Protein 4O00 (pdb70)

Foldseek 3Di:
DAAFAAWEDWDWDPFAQFKIKIFTHGGPGRPPFDFPAKWKWKDFPVDDDIDTQDDDGHRDRMDMRGRHHGQTWMKMWMWTAGPRGIHDIYPIDDRDHRHDDD/DAAFAAWADWDWDPFALFKIKIFTHGTPGRGPFDWPAKWKWKDFPVDDDIDTQDDDGHRDRMDMGGGHHAQTWMKMWMWTAGPRGIHDIYDIDDRDGRHDPVVD

Nearest PDB structures (foldseek):
  4o00-assembly1_A  TM=1.000E+00  e=2.096E-17  Homo sapiens
  8oiy-assembly1_C  TM=9.923E-01  e=6.283E-17  Homo sapiens
  5fm4-assembly2_B  TM=9.654E-01  e=2.679E-11  Homo sapiens
  5fm8-assembly4_D  TM=9.777E-01  e=5.285E-11  Homo sapiens
  8oq9-assembly3_C  TM=9.660E-01  e=5.569E-11  Homo sapiens

Radius of gyration: 18.31 Å; Cα contacts (8 Å, |Δi|>4): 570; chains: 2; bounding box: 44×50×39 Å

Sequence (206 aa):
SERPSPPVNNLTSSDQTQSSVQLKWEPPLKDGGSPILGYIIERCEEGKDDNWIRCNMKLVPELTYKVTGLEKGNKYLYRVSAENKAGVSDPSEILGPLTADDAFSERPSPPVNLTSSDQTQSSVQLKWEPPLKDGGSPILGYIIERCEEGKDNWIRRCNMKLVPELTYKVTGLEKGNKYLYRVSAENKAGVSDPSEILGPLTADDAFVE

InterPro domains:
  IPR000719 Protein kinase domain [PF00069] (32179-32432)
  IPR000719 Protein kinase domain [PS50011] (32178-32432)
  IPR003598 Immunoglobulin subtype 2 [SM00408] (18-87)
  IPR003598 Immunoglobulin subtype 2 [SM00408] (116-183)
  IPR003598 Immunoglobulin subtype 2 [SM00408] (955-1022)
  IPR003598 Immunoglobulin subtype 2 [SM00408] (1094-1163)
  IPR003598 Immunoglobulin subtype 2 [SM00408] (1303-1371)
  IPR003598 Immunoglobulin subtype 2 [SM00408] (1469-1537)
  IPR003598 Immunoglobulin subtype 2 [SM00408] (1568-1637)
  IPR003598 Immunoglobulin subtype 2 [SM00408] (1853-1919)
  IPR003598 Immunoglobulin subtype 2 [SM00408] (2187-2253)
  IPR003598 Immunoglobulin subtype 2 [SM00408] (2279-2345)
  IPR003598 Immunoglobulin subtype 2 [SM00408] (2457-2523)
  IPR003598 Immunoglobulin subtype 2 [SM00408] (2632-2698)
  IPR003598 Immunoglobulin subtype 2 [SM00408] (3070-3136)
  IPR003598 Immunoglobulin subtype 2 [SM00408] (3251-3318)
  IPR003598 Immunoglobulin subtype 2 [SM00408] (3357-3423)
  IPR003598 Immunoglobulin subtype 2 [SM00408] (3515-3582)
  IPR003598 Immunoglobulin subtype 2 [SM00408] (3633-3701)
  IPR003598 Immunoglobulin subtype 2 [SM00408] (4301-4367)

Secondary structure (DSSP, 8-state):
--PPPPPEEEEEE---SSEEEEEEE--S--TTS---EEEEEEEETT---PEE--SS-B-SSEEEEE-PPTT-EEEEEEEEE-SS-BPPPPPPEEEEESS---/--PPPPPEEEEEE---SSEEEEEEE--S--TTS---EEEEEEEETT----EE--SS-B-SSEEEEE-PPTT-EEEEEEEEE-SS-BPPP-PPEEEEE-S-TTT-

CATH classification: 2.60.40.10

Solvent-accessible surface area: 10853 Å² total; per-residue (Å²): 98,94,118,5,26,46,3,46,94,17,67,44,59,109,50,52,59,61,14,0,40,0,120,2,83,68,17,158,97,63,10,70,4,60,35,21,1,7,14,0,30,52,2,64,82,75,119,126,86,46,81,113,24,10,74,10,25,11,15,54,73,56,42,83,0,37,63,13,113,131,37,42,93,6,30,0,48,0,6,0,44,2,149,43,19,57,6,82,54,6,159,97,37,35,76,41,53,0,55,92,103,154,99,94,88,6,25,47,2,51,91,19,63,44,64,92,38,35,54,63,13,0,48,0,120,4,87,67,15,158,102,60,7,69,4,95,45,98,1,7,10,0,4,49,2,59,82,76,120,58,65,33,54,78,32,7,173,173,60,13,94,95,74,53,47,117,0,80,60,11,110,122,45,42,89,5,29,0,40,0,0,0,29,1,132,4,0,1,0,59,34,8,160,98,41,35,79,40,65,0,35,26,85,184,95,131

Organism: Homo sapiens (NCBI:txid9606)

Structure (mmCIF, N/CA/C/O backbone):
data_4O00
#
_entry.id   4O00
#
_cell.length_a   43.349
_cell.length_b   63.447
_cell.length_c   65.702
_cell.angle_alpha   90.00
_cell.angle_beta   90.00
_cell.angle_gamma   90.00
#
_symmetry.space_group_name_H-M   'P 21 21 21'
#
loop_
_entity.id
_entity.type
_entity.pdbx_description
1 polymer Titin
2 water water
#
loop_
_atom_site.group_PDB
_atom_site.id
_atom_site.type_symbol
_atom_site.label_atom_id
_atom_site.label_alt_id
_atom_site.label_comp_id
_atom_site.label_asym_id
_atom_site.label_entity_id
_atom_site.label_seq_id
_atom_site.pdbx_PDB_ins_code
_atom_site.Cartn_x
_atom_site.Cartn_y
_atom_site.Cartn_z
_atom_site.occupancy
_atom_site.B_iso_or_equiv
_atom_site.auth_seq_id
_atom_site.auth_comp_id
_atom_site.auth_asym_id
_atom_site.auth_atom_id
_atom_site.pdbx_PDB_model_num
ATOM 1 N N . SER A 1 1 ? -64.637 74.468 13.173 1.00 35.18 3 SER A N 1
ATOM 2 C CA . SER A 1 1 ? -65.609 74.150 12.134 1.00 31.95 3 SER A CA 1
ATOM 3 C C . SER A 1 1 ? -66.908 74.920 12.350 1.00 26.43 3 SER A C 1
ATOM 4 O O . SER A 1 1 ? -67.217 75.333 13.468 1.00 29.13 3 SER A O 1
ATOM 11 N N . GLU A 1 2 ? -67.662 75.110 11.271 1.00 21.17 4 GLU A N 1
ATOM 12 C CA . GLU A 1 2 ? -68.911 75.864 11.322 1.00 23.93 4 GLU A CA 1
ATOM 13 C C . GLU A 1 2 ? -69.980 75.200 10.460 1.00 20.80 4 GLU A C 1
ATOM 14 O O . GLU A 1 2 ? -69.703 74.228 9.755 1.00 14.76 4 GLU A O 1
ATOM 26 N N . ARG A 1 3 ? -71.200 75.725 10.525 1.00 19.08 5 ARG A N 1
ATOM 27 C CA . ARG A 1 3 ? -72.301 75.195 9.727 1.00 15.64 5 ARG A CA 1
ATOM 28 C C . ARG A 1 3 ? -72.002 75.351 8.241 1.00 11.52 5 ARG A C 1
ATOM 29 O O . ARG A 1 3 ? -71.347 76.313 7.838 1.00 12.20 5 ARG A O 1
ATOM 50 N N . PRO A 1 4 ? -72.476 74.403 7.420 1.00 11.14 6 PRO A N 1
ATOM 51 C CA . PRO A 1 4 ? -72.300 74.555 5.974 1.00 9.18 6 PRO A CA 1
ATOM 52 C C . PRO A 1 4 ? -73.253 75.598 5.405 1.00 9.36 6 PRO A C 1
ATOM 53 O O . PRO A 1 4 ? -74.198 75.997 6.082 1.00 9.29 6 PRO A O 1
ATOM 64 N N . SER A 1 5 ? -72.989 76.050 4.185 1.00 7.88 7 SER A N 1
ATOM 65 C CA . SER A 1 5 ? -73.924 76.913 3.477 1.00 7.60 7 SER A CA 1
ATOM 66 C C . SER A 1 5 ? -75.070 76.045 2.954 1.00 6.25 7 SER A C 1
ATOM 67 O O . SER A 1 5 ? -75.014 74.820 3.053 1.00 5.81 7 SER A O 1
ATOM 75 N N . PRO A 1 6 ? -76.131 76.671 2.426 1.00 6.30 8 PRO A N 1
ATOM 76 C CA . PRO A 1 6 ? -77.273 75.875 1.959 1.00 5.56 8 PRO A CA 1
ATOM 77 C C . PRO A 1 6 ? -76.961 74.991 0.749 1.00 6.10 8 PRO A C 1
ATOM 78 O O . PRO A 1 6 ? -76.063 75.318 -0.029 1.00 7.36 8 PRO A O 1
ATOM 89 N N . PRO A 1 7 ? -77.688 73.871 0.599 1.00 4.99 9 PRO A N 1
ATOM 90 C CA . PRO A 1 7 ? -77.628 73.123 -0.661 1.00 5.06 9 PRO A CA 1
ATOM 91 C C . PRO A 1 7 ? -78.089 74.006 -1.813 1.00 6.82 9 PRO A C 1
ATOM 92 O O . PRO A 1 7 ? -78.901 74.903 -1.583 1.00 8.76 9 PRO A O 1
ATOM 103 N N . VAL A 1 8 ? -77.583 73.764 -3.017 1.00 7.53 10 VAL A N 1
ATOM 104 C CA . VAL A 1 8 ? -77.921 74.595 -4.167 1.00 6.91 10 VAL A CA 1
ATOM 105 C C . VAL A 1 8 ? -78.600 73.805 -5.278 1.00 6.30 10 VAL A C 1
ATOM 106 O O . VAL A 1 8 ? -78.513 72.576 -5.332 1.00 6.26 10 VAL A O 1
ATOM 119 N N . ASN A 1 9 ? -79.276 74.541 -6.155 1.00 7.58 11 ASN A N 1
ATOM 120 C CA A ASN A 1 9 ? -79.934 73.964 -7.320 0.48 8.10 11 ASN A CA 1
ATOM 121 C CA B ASN A 1 9 ? -79.941 73.972 -7.322 0.52 8.10 11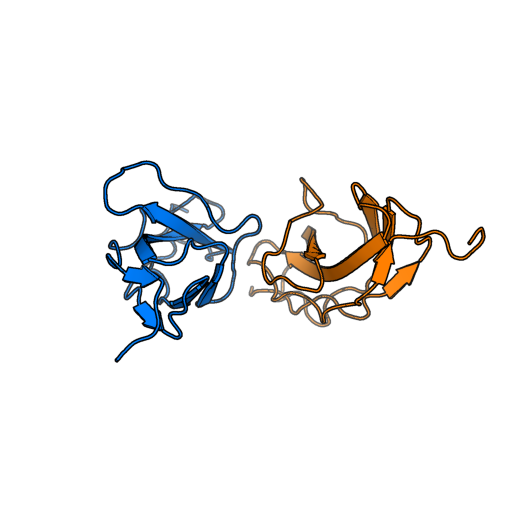 ASN A CA 1
ATOM 122 C C . ASN A 1 9 ? -80.884 72.826 -6.960 1.00 7.41 11 ASN A C 1
ATOM 123 O O . ASN A 1 9 ? -80.776 71.721 -7.495 1.00 7.72 11 ASN A O 1
ATOM 144 N N . LEU A 1 10 ? -81.809 73.100 -6.046 1.00 8.49 12 LEU A N 1
ATOM 145 C CA . LEU A 1 10 ? -82.847 72.141 -5.690 1.00 6.14 12 LEU A CA 1
ATOM 146 C C . LEU A 1 10 ? -83.841 72.038 -6.843 1.00 7.81 12 LEU A C 1
ATOM 147 O O . LEU A 1 10 ? -84.401 73.046 -7.277 1.00 8.35 12 LEU A O 1
ATOM 163 N N . THR A 1 11 ? -84.046 70.822 -7.339 1.00 6.96 13 THR A N 1
ATOM 164 C CA . THR A 1 11 ? -84.960 70.580 -8.453 1.00 7.70 13 THR A CA 1
ATOM 165 C C . THR A 1 11 ? -85.856 69.379 -8.168 1.00 7.41 13 THR A C 1
ATOM 166 O O . THR A 1 11 ? -85.650 68.665 -7.184 1.00 8.08 13 THR A O 1
ATOM 177 N N . SER A 1 12 ? -86.851 69.166 -9.027 1.00 8.05 14 SER A N 1
ATOM 178 C CA . SER A 1 12 ? -87.794 68.063 -8.853 1.00 8.14 14 SER A CA 1
ATOM 179 C C . SER A 1 12 ? -88.047 67.297 -10.147 1.00 9.49 14 SER A C 1
ATOM 180 O O . SER A 1 12 ? -87.850 67.818 -11.245 1.00 10.10 14 SER A O 1
ATOM 188 N N . SER A 1 13 ? -88.478 66.048 -9.993 1.00 9.34 15 SER A N 1
ATOM 189 C CA . SER A 1 13 ? -88.894 65.214 -11.112 1.00 10.55 15 SER A CA 1
ATOM 190 C C . SER A 1 13 ? -89.837 64.125 -10.598 1.00 10.40 15 SER A C 1
ATOM 191 O O . SER A 1 13 ? -89.996 63.961 -9.389 1.00 9.46 15 SER A O 1
ATOM 199 N N . ASP A 1 14 ? -90.463 63.394 -11.518 1.00 11.39 16 ASP A N 1
ATOM 200 C CA . ASP A 1 14 ? -91.336 62.272 -11.165 1.00 11.54 16 ASP A CA 1
ATOM 201 C C . ASP A 1 14 ? -92.462 62.690 -10.218 1.00 13.29 16 ASP A C 1
ATOM 202 O O . ASP A 1 14 ? -92.776 61.979 -9.263 1.00 10.24 16 ASP A O 1
ATOM 211 N N . GLN A 1 15 ? -93.065 63.844 -10.485 1.00 10.66 17 GLN A N 1
ATOM 212 C CA . GLN A 1 15 ? -94.192 64.312 -9.689 1.00 10.13 17 GLN A CA 1
ATOM 213 C C . GLN A 1 15 ? -95.407 63.422 -9.920 1.00 10.90 17 GLN A C 1
ATOM 214 O O . GLN A 1 15 ? -95.816 63.201 -11.059 1.00 12.05 17 GLN A O 1
ATOM 228 N N . THR A 1 16 ? -95.964 62.900 -8.831 1.00 10.55 18 THR A N 1
ATOM 229 C CA . THR A 1 16 ? -97.200 62.131 -8.884 1.00 11.29 18 THR A CA 1
ATOM 230 C C . THR A 1 16 ? -98.223 62.741 -7.935 1.00 10.88 18 THR A C 1
ATOM 231 O O . THR A 1 16 ? -97.984 63.792 -7.346 1.00 10.14 18 THR A O 1
ATOM 242 N N . GLN A 1 17 ? -99.359 62.071 -7.790 1.00 13.54 19 GLN A N 1
ATOM 243 C CA . GLN A 1 17 ? -100.427 62.544 -6.916 1.00 15.22 19 GLN A CA 1
ATOM 244 C C . GLN A 1 17 ? -100.106 62.356 -5.436 1.00 14.09 19 GLN A C 1
ATOM 245 O O . GLN A 1 17 ? -100.764 62.945 -4.577 1.00 13.46 19 GLN A O 1
ATOM 259 N N . SER A 1 18 ? -99.113 61.521 -5.142 1.00 10.15 20 SER A N 1
ATOM 260 C CA . SER A 1 18 ? -98.791 61.170 -3.762 1.00 9.65 20 SER A CA 1
ATOM 261 C C . SER A 1 18 ? -97.324 61.424 -3.412 1.00 8.78 20 SER A C 1
ATOM 262 O O . SER A 1 18 ? -96.929 61.277 -2.254 1.00 8.40 20 SER A O 1
ATOM 270 N N . SER A 1 19 ? -96.515 61.795 -4.401 1.00 9.82 21 SER A N 1
ATOM 271 C CA . SER A 1 19 ? -95.076 61.911 -4.181 1.00 7.98 21 SER A CA 1
ATOM 272 C C . SER A 1 19 ? -94.359 62.761 -5.224 1.00 7.87 21 SER A C 1
ATOM 273 O O . SER A 1 19 ? -94.921 63.110 -6.260 1.00 8.55 21 SER A O 1
ATOM 281 N N . VAL A 1 20 ? -93.104 63.085 -4.929 1.00 7.29 22 VAL A N 1
ATOM 282 C CA . VAL A 1 20 ? -92.232 63.770 -5.876 1.00 7.33 22 VAL A CA 1
ATOM 283 C C . VAL A 1 20 ? -90.772 63.476 -5.532 1.00 7.00 22 VAL A C 1
ATOM 284 O O . VAL A 1 20 ? -90.415 63.328 -4.361 1.00 8.77 22 VAL A O 1
ATOM 297 N N . GLN A 1 21 ? -89.939 63.377 -6.563 1.00 7.51 23 GLN A N 1
ATOM 298 C CA . GLN A 1 21 ? -88.512 63.132 -6.388 1.00 7.41 23 GLN A CA 1
ATOM 299 C C . GLN A 1 21 ? -87.756 64.454 -6.370 1.00 6.94 23 GLN A C 1
ATOM 300 O O . GLN A 1 21 ? -87.808 65.214 -7.336 1.00 8.29 23 GLN A O 1
ATOM 314 N N . LEU A 1 22 ? -87.058 64.725 -5.272 1.00 6.26 24 LEU A N 1
ATOM 315 C CA . LEU A 1 22 ? -86.239 65.928 -5.159 1.00 6.14 24 LEU A CA 1
ATOM 316 C C . LEU A 1 22 ? -84.771 65.601 -5.410 1.00 6.26 24 LEU A C 1
ATOM 317 O O . LEU A 1 22 ? -84.313 64.493 -5.126 1.00 6.48 24 LEU A O 1
ATOM 333 N N . LYS A 1 23 ? -84.045 66.572 -5.953 1.00 6.41 25 LYS A N 1
ATOM 334 C CA . LYS A 1 23 ? -82.610 66.439 -6.175 1.00 6.82 25 LYS A CA 1
ATOM 335 C C . LYS A 1 23 ? -81.938 67.787 -5.954 1.00 6.80 25 LYS A C 1
ATOM 336 O O . LYS A 1 23 ? -82.526 68.831 -6.229 1.00 6.50 25 LYS A O 1
ATOM 355 N N . TRP A 1 24 ? -80.705 67.759 -5.459 1.00 6.58 26 TRP A N 1
ATOM 356 C CA . TRP A 1 24 ? -79.966 68.983 -5.182 1.00 6.53 26 TRP A CA 1
ATOM 357 C C . TRP A 1 24 ? -78.473 68.756 -5.355 1.00 9.22 26 TRP A C 1
ATOM 358 O O . TRP A 1 24 ? -78.034 67.649 -5.668 1.00 7.62 26 TRP A O 1
ATOM 379 N N . GLU A 1 25 ? -77.700 69.817 -5.156 1.00 8.00 27 GLU A N 1
ATOM 380 C CA . GLU A 1 25 ? -76.249 69.745 -5.241 1.00 7.80 27 GLU A CA 1
ATOM 381 C C . GLU A 1 25 ? -75.649 70.226 -3.923 1.00 7.72 27 GLU A C 1
ATOM 382 O O . GLU A 1 25 ? -76.293 70.968 -3.183 1.00 6.60 27 GLU A O 1
ATOM 394 N N . PRO A 1 26 ? -74.416 69.795 -3.616 1.00 7.78 28 PRO A N 1
ATOM 395 C CA . PRO A 1 26 ? -73.864 70.100 -2.291 1.00 7.43 28 PRO A CA 1
ATOM 396 C C . PRO A 1 26 ? -73.611 71.589 -2.061 1.00 7.38 28 PRO A C 1
ATOM 397 O O . PRO A 1 26 ? -73.497 72.344 -3.028 1.00 7.86 28 PRO A O 1
ATOM 408 N N . PRO A 1 27 ? -73.542 72.009 -0.786 1.00 6.98 29 PRO A N 1
ATOM 409 C CA . PRO A 1 27 ? -73.187 73.385 -0.426 1.00 11.09 29 PRO A CA 1
ATOM 410 C C . PRO A 1 27 ? -71.864 73.835 -1.029 1.00 8.06 29 PRO A C 1
ATOM 411 O O . PRO A 1 27 ? -70.994 73.003 -1.284 1.00 8.61 29 PRO A O 1
ATOM 422 N N . LEU A 1 28 ? -71.721 75.136 -1.259 1.00 8.40 30 LEU A N 1
ATOM 423 C CA . LEU A 1 28 ? -70.472 75.683 -1.768 1.00 9.44 30 LEU A CA 1
ATOM 424 C C . LEU A 1 28 ? -69.377 75.589 -0.706 1.00 9.74 30 LEU A C 1
ATOM 425 O O . LEU A 1 28 ? -68.191 75.537 -1.035 1.00 10.67 30 LEU A O 1
ATOM 441 N N . LYS A 1 29 ? -69.781 75.569 0.563 1.00 9.12 31 LYS A N 1
ATOM 442 C CA . LYS A 1 29 ? -68.845 75.378 1.671 1.00 14.68 31 LYS A CA 1
ATOM 443 C C . LYS A 1 29 ? -69.413 74.435 2.729 1.00 11.82 31 LYS A C 1
ATOM 444 O O . LYS A 1 29 ? -70.585 74.537 3.097 1.00 8.15 31 LYS A O 1
ATOM 463 N N . ASP A 1 30 ? -68.577 73.520 3.212 1.00 9.61 32 ASP A N 1
ATOM 464 C CA . ASP A 1 30 ? -69.001 72.558 4.226 1.00 11.55 32 ASP A CA 1
ATOM 465 C C . ASP A 1 30 ? -68.629 73.029 5.634 1.00 14.41 32 ASP A C 1
ATOM 466 O O . ASP A 1 30 ? -68.908 72.347 6.619 1.00 13.66 32 ASP A O 1
ATOM 475 N N . GLY A 1 31 ? -67.997 74.196 5.721 1.00 10.39 33 GLY A N 1
ATOM 476 C CA . GLY A 1 31 ? -67.645 74.782 7.002 1.00 15.27 33 GLY A CA 1
ATOM 477 C C . GLY A 1 31 ? -66.455 74.122 7.676 1.00 15.74 33 GLY A C 1
ATOM 478 O O . GLY A 1 31 ? -66.198 74.358 8.856 1.00 13.67 33 GLY A O 1
ATOM 482 N N . GLY A 1 32 ? -65.729 73.294 6.929 1.00 11.82 34 GLY A N 1
ATOM 483 C CA . GLY A 1 32 ? -64.527 72.658 7.440 1.00 12.95 34 GLY A CA 1
ATOM 484 C C . GLY A 1 32 ? -64.771 71.274 8.013 1.00 13.05 34 GLY A C 1
ATOM 485 O O . GLY A 1 32 ? -63.861 70.660 8.572 1.00 14.12 34 GLY A O 1
ATOM 489 N N . SER A 1 33 ? -66.000 70.785 7.883 1.00 12.08 35 SER A N 1
ATOM 490 C CA . SER A 1 33 ? -66.348 69.448 8.346 1.00 12.89 35 SER A CA 1
ATOM 491 C C . SER A 1 33 ? -67.318 68.810 7.354 1.00 14.04 35 SER A C 1
ATOM 492 O O . SER A 1 33 ? -68.230 69.479 6.874 1.00 10.57 35 SER A O 1
ATOM 500 N N . PRO A 1 34 ? -67.137 67.511 7.052 1.00 12.50 36 PRO A N 1
ATOM 501 C CA . PRO A 1 34 ? -67.945 66.896 5.990 1.00 11.13 36 PRO A CA 1
ATOM 502 C C . PRO A 1 34 ? -69.447 66.919 6.256 1.00 10.08 36 PRO A C 1
ATOM 503 O O . PRO A 1 34 ? -69.878 66.790 7.403 1.00 10.15 36 PRO A O 1
ATOM 514 N N . ILE A 1 35 ? -70.229 67.080 5.193 1.00 11.92 37 ILE A N 1
ATOM 515 C CA . ILE A 1 35 ? -71.682 67.014 5.286 1.00 13.23 37 ILE A CA 1
ATOM 516 C C . ILE A 1 35 ? -72.091 65.591 5.638 1.00 13.64 37 ILE A C 1
ATOM 517 O O . ILE A 1 35 ? -71.762 64.650 4.916 1.00 10.32 37 ILE A O 1
ATOM 533 N N . LEU A 1 36 ? -72.811 65.434 6.743 1.00 8.70 38 LEU A N 1
ATOM 534 C CA . LEU A 1 36 ? -73.253 64.115 7.176 1.00 9.19 38 LEU A CA 1
ATOM 535 C C . LEU A 1 36 ? -74.468 63.675 6.368 1.00 8.54 38 LEU A C 1
ATOM 536 O O . LEU A 1 36 ? -74.597 62.505 6.008 1.00 9.00 38 LEU A O 1
ATOM 552 N N . GLY A 1 37 ? -75.351 64.622 6.076 1.00 7.59 39 GLY A N 1
ATOM 553 C CA . GLY A 1 37 ? -76.541 64.328 5.301 1.00 7.03 39 GLY A CA 1
ATOM 554 C C . GLY A 1 37 ? -77.461 65.525 5.212 1.00 7.07 39 GLY A C 1
ATOM 555 O O . GLY A 1 37 ? -77.120 66.615 5.676 1.00 7.11 39 GLY A O 1
ATOM 559 N N . TYR A 1 38 ? -78.636 65.318 4.625 1.00 5.76 40 TYR A N 1
ATOM 560 C CA . TYR A 1 38 ? -79.546 66.415 4.341 1.00 5.11 40 TYR A CA 1
ATOM 561 C C . TYR A 1 38 ? -80.896 66.236 5.022 1.00 4.99 40 TYR A C 1
ATOM 562 O O . TYR A 1 38 ? -81.317 65.117 5.321 1.00 5.33 40 TYR A O 1
ATOM 580 N N . ILE A 1 39 ? -81.557 67.363 5.263 1.00 5.48 41 ILE A N 1
ATOM 581 C CA . ILE A 1 39 ? -82.868 67.398 5.896 1.00 6.13 41 ILE A CA 1
ATOM 582 C C . ILE A 1 39 ? -83.859 68.026 4.928 1.00 5.75 41 ILE A C 1
ATOM 583 O O . ILE A 1 39 ? -83.710 69.186 4.547 1.00 5.50 41 ILE A O 1
ATOM 599 N N . ILE A 1 40 ? -84.872 67.254 4.547 1.00 6.14 42 ILE A N 1
ATOM 600 C CA . ILE A 1 40 ? -85.873 67.697 3.585 1.00 6.19 42 ILE A CA 1
ATOM 601 C C . ILE A 1 40 ? -87.147 68.119 4.303 1.00 6.71 42 ILE A C 1
ATOM 602 O O . ILE A 1 40 ? -87.651 67.400 5.168 1.00 7.47 42 ILE A O 1
ATOM 618 N N . GLU A 1 41 ? -87.659 69.290 3.934 1.00 6.50 43 GLU A N 1
ATOM 619 C CA . GLU A 1 41 ? -88.886 69.822 4.513 1.00 7.10 43 GLU A CA 1
ATOM 620 C C . GLU A 1 41 ? -89.893 70.154 3.421 1.00 7.15 43 GLU A C 1
ATOM 621 O O . GLU A 1 41 ? -89.510 70.527 2.310 1.00 6.63 43 GLU A O 1
ATOM 633 N N . ARG A 1 42 ? -91.176 70.018 3.744 1.00 8.01 44 ARG A N 1
ATOM 634 C CA . ARG A 1 42 ? -92.242 70.433 2.841 1.00 8.23 44 ARG A CA 1
ATOM 635 C C . ARG A 1 42 ? -93.242 71.322 3.568 1.00 8.81 44 ARG A C 1
ATOM 636 O O . ARG A 1 42 ? -93.330 71.308 4.796 1.00 9.48 44 ARG A O 1
ATOM 657 N N . CYS A 1 43 ? -93.990 72.100 2.796 1.00 9.50 45 CYS A N 1
ATOM 658 C CA . CYS A 1 43 ? -94.946 73.045 3.350 1.00 10.41 45 CYS A CA 1
ATOM 659 C C . CYS A 1 43 ? -96.074 73.284 2.354 1.00 12.24 45 CYS A C 1
ATOM 660 O O . CYS A 1 43 ? -95.820 73.537 1.176 1.00 10.92 45 CYS A O 1
ATOM 668 N N . GLU A 1 44 ? -97.317 73.171 2.814 1.00 11.64 46 GLU A N 1
ATOM 669 C CA . GLU A 1 44 ? -98.460 73.491 1.967 1.00 12.10 46 GLU A CA 1
ATOM 670 C C . GLU A 1 44 ? -98.367 74.962 1.576 1.00 11.32 46 GLU A C 1
ATOM 671 O O . GLU A 1 44 ? -98.107 75.814 2.423 1.00 11.27 46 GLU A O 1
ATOM 683 N N . GLU A 1 45 ? -98.579 75.253 0.296 1.00 10.47 47 GLU A N 1
ATOM 684 C CA . GLU A 1 45 ? -98.216 76.552 -0.272 1.00 9.71 47 GLU A CA 1
ATOM 685 C C . GLU A 1 45 ? -98.815 77.760 0.455 1.00 11.69 47 GLU A C 1
ATOM 686 O O . GLU A 1 45 ? -98.230 78.843 0.443 1.00 13.04 47 GLU A O 1
ATOM 698 N N . GLY A 1 46 ? -99.966 77.573 1.092 1.00 10.94 48 GLY A N 1
ATOM 699 C CA . GLY A 1 46 ? -100.660 78.673 1.742 1.00 11.65 48 GLY A CA 1
ATOM 700 C C . GLY A 1 46 ? -100.290 78.869 3.201 1.00 12.31 48 GLY A C 1
ATOM 701 O O . GLY A 1 46 ? -100.797 79.781 3.854 1.00 13.23 48 GLY A O 1
ATOM 705 N N . LYS A 1 47 ? -99.407 78.014 3.709 1.00 12.04 49 LYS A N 1
ATOM 706 C CA . LYS A 1 47 ? -99.041 78.016 5.123 1.00 12.95 49 LYS A CA 1
ATOM 707 C C . LYS A 1 47 ? -97.546 78.265 5.311 1.00 12.01 49 LYS A C 1
ATOM 708 O O . LYS A 1 47 ? -96.803 78.376 4.336 1.00 10.71 49 LYS A O 1
ATOM 727 N N . ASP A 1 48 ? -97.119 78.362 6.569 1.00 14.84 50 ASP A N 1
ATOM 728 C CA A ASP A 1 48 ? -95.706 78.528 6.898 0.50 21.65 50 ASP A CA 1
ATOM 729 C CA B ASP A 1 48 ? -95.706 78.519 6.895 0.50 21.36 50 ASP A CA 1
ATOM 730 C C . ASP A 1 48 ? -95.331 77.624 8.071 1.00 24.48 50 ASP A C 1
ATOM 731 O O . ASP A 1 48 ? -94.640 78.048 8.999 1.00 30.47 50 ASP A O 1
ATOM 748 N N . ASN A 1 49 ? -95.796 76.378 8.026 1.00 23.34 51 ASN A N 1
ATOM 749 C CA . ASN A 1 49 ? -95.419 75.386 9.025 1.00 23.53 51 ASN A CA 1
ATOM 750 C C . ASN A 1 49 ? -94.755 74.210 8.311 1.00 18.23 51 ASN A C 1
ATOM 751 O O . ASN A 1 49 ? -95.406 73.322 7.759 1.00 17.82 51 ASN A O 1
ATOM 762 N N . TRP A 1 50 ? -93.428 74.237 8.320 1.00 11.50 52 TRP A N 1
ATOM 763 C CA . TRP A 1 50 ? -92.623 73.287 7.567 1.00 10.02 52 TRP A CA 1
ATOM 764 C C . TRP A 1 50 ? -92.514 71.949 8.290 1.00 10.97 52 TRP A C 1
ATOM 765 O O . TRP A 1 50 ? -92.216 71.898 9.484 1.00 13.38 52 TRP A O 1
ATOM 786 N N . ILE A 1 51 ? -92.788 70.876 7.554 1.00 9.28 53 ILE A N 1
ATOM 787 C CA . ILE A 1 51 ? -92.762 69.519 8.091 1.00 9.18 53 ILE A CA 1
ATOM 788 C C . ILE A 1 51 ? -91.499 68.795 7.638 1.00 7.91 53 ILE A C 1
ATOM 789 O O . ILE A 1 51 ? -91.231 68.702 6.443 1.00 9.64 53 ILE A O 1
ATOM 805 N N . ARG A 1 52 ? -90.729 68.279 8.590 1.00 7.76 54 ARG A N 1
ATOM 806 C CA . ARG A 1 52 ? -89.545 67.492 8.261 1.00 6.85 54 ARG A CA 1
ATOM 807 C C . ARG A 1 52 ? -89.960 66.133 7.702 1.00 6.79 54 ARG A C 1
ATOM 808 O O . ARG A 1 52 ? -90.683 65.381 8.357 1.00 7.51 54 ARG A O 1
ATOM 829 N N . CYS A 1 53 ? -89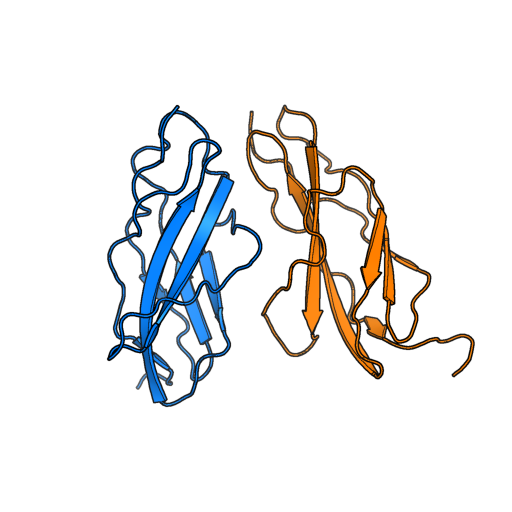.496 65.820 6.495 1.00 6.14 55 CYS A N 1
ATOM 830 C CA . CYS A 1 53 ? -89.935 64.611 5.804 1.00 6.71 55 CYS A CA 1
ATOM 831 C C . CYS A 1 53 ? -89.159 63.371 6.238 1.00 9.00 55 CYS A C 1
ATOM 832 O O . CYS A 1 53 ? -89.745 62.304 6.425 1.00 7.59 55 CYS A O 1
ATOM 840 N N . ASN A 1 54 ? -87.844 63.510 6.377 1.00 7.23 56 ASN A N 1
ATOM 841 C CA . ASN A 1 54 ? -86.987 62.375 6.706 1.00 8.84 56 ASN A CA 1
ATOM 842 C C . ASN A 1 54 ? -86.497 62.392 8.152 1.00 9.76 56 ASN A C 1
ATOM 843 O O . ASN A 1 54 ? -86.122 63.438 8.683 1.00 11.20 56 ASN A O 1
ATOM 854 N N . MET A 1 55 ? -86.481 61.217 8.770 1.00 6.63 57 MET A N 1
ATOM 855 C CA . MET A 1 55 ? -85.962 61.054 10.124 1.00 7.1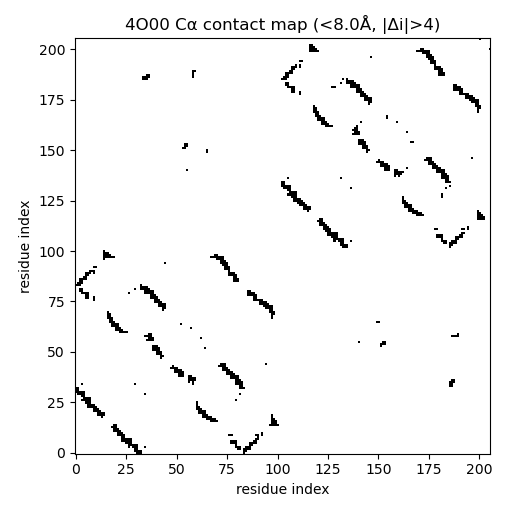7 57 MET A CA 1
ATOM 856 C C . MET A 1 55 ? -84.443 60.985 10.062 1.00 8.46 57 MET A C 1
ATOM 857 O O . MET A 1 55 ? -83.755 61.912 10.490 1.00 6.89 57 MET A O 1
ATOM 871 N N . LYS A 1 56 ? -83.920 59.883 9.533 1.00 7.08 58 LYS A N 1
ATOM 872 C CA . LYS A 1 56 ? -82.484 59.761 9.340 1.00 7.26 58 LYS A CA 1
ATOM 873 C C . LYS A 1 56 ? -82.025 60.732 8.257 1.00 7.34 58 LYS A C 1
ATOM 874 O O . LYS A 1 56 ? -82.715 60.940 7.257 1.00 5.94 58 LYS A O 1
ATOM 893 N N . LEU A 1 57 ? -80.848 61.312 8.463 1.00 7.65 59 LEU A N 1
ATOM 894 C CA . LEU A 1 57 ? -80.228 62.179 7.471 1.00 10.38 59 LEU A CA 1
ATOM 895 C C . LEU A 1 57 ? -80.035 61.448 6.147 1.00 10.06 59 LEU A C 1
ATOM 896 O O . LEU A 1 57 ? -79.643 60.284 6.129 1.00 6.67 59 LEU A O 1
ATOM 912 N N . VAL A 1 58 ? -80.336 62.128 5.046 1.00 6.29 60 VAL A N 1
ATOM 913 C CA . VAL A 1 58 ? -80.121 61.565 3.718 1.00 7.85 60 VAL A CA 1
ATOM 914 C C . VAL A 1 58 ? -78.699 61.904 3.269 1.00 6.25 60 VAL A C 1
ATOM 915 O O . VAL A 1 58 ? -78.382 63.077 3.067 1.00 6.07 60 VAL A O 1
ATOM 928 N N . PRO A 1 59 ? -77.830 60.885 3.124 1.00 7.67 61 PRO A N 1
ATOM 929 C CA . PRO A 1 59 ? -76.456 61.171 2.698 1.00 12.17 61 PRO A CA 1
ATOM 930 C C . PRO A 1 59 ? -76.332 61.332 1.186 1.00 11.75 61 PRO A C 1
ATOM 931 O O . PRO A 1 59 ? -75.307 61.818 0.707 1.00 13.48 61 PRO A O 1
ATOM 942 N N . GLU A 1 60 ? -77.363 60.919 0.453 1.00 8.38 62 GLU A N 1
ATOM 943 C CA . GLU A 1 60 ? -77.382 61.052 -1.000 1.00 9.51 62 GLU A CA 1
ATOM 944 C C . GLU A 1 60 ? -77.843 62.454 -1.389 1.00 8.68 62 GLU A C 1
ATOM 945 O O . GLU A 1 60 ? -78.213 63.252 -0.528 1.00 8.54 62 GLU A O 1
ATOM 957 N N . LEU A 1 61 ? -77.820 62.746 -2.687 1.00 7.68 63 LEU A N 1
ATOM 958 C CA . LEU A 1 61 ? -78.248 64.046 -3.200 1.00 7.28 63 LEU A CA 1
ATOM 959 C C . LEU A 1 61 ? -79.656 64.003 -3.795 1.00 10.56 63 LEU A C 1
ATOM 960 O O . LEU A 1 61 ? -80.030 64.871 -4.585 1.00 7.00 63 LEU A O 1
ATOM 976 N N . THR A 1 62 ? -80.434 62.993 -3.416 1.00 6.70 64 THR A N 1
ATOM 977 C CA . THR A 1 62 ? -81.806 62.870 -3.893 1.00 8.80 64 THR A CA 1
ATOM 978 C C . THR A 1 62 ? -82.690 62.233 -2.824 1.00 7.13 64 THR A C 1
ATOM 979 O O . THR A 1 62 ? -82.200 61.549 -1.926 1.00 6.14 64 THR A O 1
ATOM 990 N N . TYR A 1 63 ? -83.994 62.477 -2.921 1.00 5.98 65 TYR A N 1
ATOM 991 C CA . TYR A 1 63 ? -84.948 61.976 -1.936 1.00 5.80 65 TYR A CA 1
ATOM 992 C C . TYR A 1 63 ? -86.374 62.037 -2.473 1.00 6.15 65 TYR A C 1
ATOM 993 O O . TYR A 1 63 ? -86.767 63.024 -3.098 1.00 6.13 65 TYR A O 1
ATOM 1011 N N . LYS A 1 64 ? -87.145 60.982 -2.223 1.00 6.65 66 LYS A N 1
ATOM 1012 C CA . LYS A 1 64 ? -88.542 60.934 -2.641 1.00 7.27 66 LYS A CA 1
ATOM 1013 C C . LYS A 1 64 ? -89.462 61.344 -1.500 1.00 8.59 66 LYS A C 1
ATOM 1014 O O . LYS A 1 64 ? -89.603 60.618 -0.514 1.00 7.20 66 LYS A O 1
ATOM 1033 N N . VAL A 1 65 ? -90.077 62.513 -1.634 1.00 7.14 67 VAL A N 1
ATOM 1034 C CA . VAL A 1 65 ? -91.100 62.941 -0.694 1.00 7.26 67 VAL A CA 1
ATOM 1035 C C . VAL A 1 65 ? -92.366 62.156 -1.002 1.00 8.31 67 VAL A C 1
ATOM 1036 O O . VAL A 1 65 ? -92.805 62.121 -2.148 1.00 9.97 67 VAL A O 1
ATOM 1049 N N . THR A 1 66 ? -92.938 61.514 0.013 1.00 8.80 68 THR A N 1
ATOM 1050 C CA . THR A 1 66 ? -94.186 60.775 -0.150 1.00 10.01 68 THR A CA 1
ATOM 1051 C C . THR A 1 66 ? -95.229 61.275 0.842 1.00 11.03 68 THR A C 1
ATOM 1052 O O . THR A 1 66 ? -94.956 62.167 1.648 1.00 9.80 68 THR A O 1
ATOM 1063 N N . GLY A 1 67 ? -96.430 60.712 0.764 1.00 13.60 69 GLY A N 1
ATOM 1064 C CA . GLY A 1 67 ? -97.494 61.065 1.685 1.00 15.70 69 GLY A CA 1
ATOM 1065 C C . GLY A 1 67 ? -98.190 62.359 1.309 1.00 18.15 69 GLY A C 1
ATOM 1066 O O . GLY A 1 67 ? -98.881 62.959 2.132 1.00 16.60 69 GLY A O 1
ATOM 1070 N N . LEU A 1 68 ? -98.014 62.791 0.064 1.00 12.25 70 LEU A N 1
ATOM 1071 C CA . LEU A 1 68 ? -98.668 64.001 -0.414 1.00 12.48 70 LEU A CA 1
ATOM 1072 C C . LEU A 1 68 ? -100.152 63.742 -0.634 1.00 14.14 70 LEU A C 1
ATOM 1073 O O . LEU A 1 68 ? -100.562 62.612 -0.902 1.00 15.08 70 LEU A O 1
ATOM 1089 N N . GLU A 1 69 ? -100.950 64.797 -0.520 1.00 14.67 71 GLU A N 1
ATOM 1090 C CA . GLU A 1 69 ? -102.387 64.703 -0.740 1.00 16.44 71 GLU A CA 1
ATOM 1091 C C . GLU A 1 69 ? -102.686 65.177 -2.156 1.00 16.89 71 GLU A C 1
ATOM 1092 O O . GLU A 1 69 ? -102.256 66.255 -2.562 1.00 16.18 71 GLU A O 1
ATOM 1104 N N . LYS A 1 70 ? -103.399 64.350 -2.912 1.00 18.71 72 LYS A N 1
ATOM 1105 C CA . LYS A 1 70 ? -103.669 64.635 -4.316 1.00 19.36 72 LYS A CA 1
ATOM 1106 C C . LYS A 1 70 ? -104.347 65.990 -4.495 1.00 20.00 72 LYS A C 1
ATOM 1107 O O . LYS A 1 70 ? -105.293 66.323 -3.782 1.00 20.96 72 LYS A O 1
ATOM 1126 N N . GLY A 1 71 ? -103.849 66.768 -5.451 1.00 18.97 73 GLY A N 1
ATOM 1127 C CA . GLY A 1 71 ? -104.431 68.059 -5.766 1.00 19.67 73 GLY A CA 1
ATOM 1128 C C . GLY A 1 71 ? -103.836 69.207 -4.969 1.00 18.48 73 GLY A C 1
ATOM 1129 O O . GLY A 1 71 ? -103.933 70.364 -5.379 1.00 18.74 73 GLY A O 1
ATOM 1133 N N . ASN A 1 72 ? -103.225 68.899 -3.828 1.00 17.92 74 ASN A N 1
ATOM 1134 C CA . ASN A 1 72 ? -102.571 69.925 -3.018 1.00 16.24 74 ASN A CA 1
ATOM 1135 C C . ASN A 1 72 ? -101.296 70.436 -3.673 1.00 15.28 74 ASN A C 1
ATOM 1136 O O . ASN A 1 72 ? -100.735 69.786 -4.558 1.00 14.59 74 ASN A O 1
ATOM 1147 N N . LYS A 1 73 ? -100.847 71.605 -3.225 1.00 14.35 75 LYS A N 1
ATOM 1148 C CA . LYS A 1 73 ? -99.661 72.248 -3.777 1.00 13.33 75 LYS A CA 1
ATOM 1149 C C . LYS A 1 73 ? -98.656 72.532 -2.668 1.00 12.04 75 LYS A C 1
ATOM 1150 O O . LYS A 1 73 ? -99.004 73.101 -1.632 1.00 12.23 75 LYS A O 1
ATOM 1169 N N . TYR A 1 74 ? -97.410 72.128 -2.899 1.00 10.91 76 TYR A N 1
ATOM 1170 C CA . TYR A 1 74 ? -96.394 72.099 -1.853 1.00 9.78 76 TYR A CA 1
ATOM 1171 C C . TYR A 1 74 ? -95.149 72.904 -2.195 1.00 9.08 76 TYR A C 1
ATOM 1172 O O . TYR A 1 74 ? -94.755 73.003 -3.358 1.00 9.10 76 TYR A O 1
ATOM 1190 N N . LEU A 1 75 ? -94.545 73.475 -1.157 1.00 8.47 77 LEU A N 1
ATOM 1191 C CA . LEU A 1 75 ? -93.225 74.084 -1.242 1.00 10.42 77 LEU A CA 1
ATOM 1192 C C . LEU A 1 75 ? -92.212 73.131 -0.626 1.00 11.32 77 LEU A C 1
ATOM 1193 O O . LEU A 1 75 ? -92.551 72.364 0.274 1.00 6.78 77 LEU A O 1
ATOM 1209 N N . TYR A 1 76 ? -90.977 73.170 -1.117 1.00 6.36 78 TYR A N 1
ATOM 1210 C CA . TYR A 1 76 ? -89.927 72.293 -0.611 1.00 6.18 78 TYR A CA 1
ATOM 1211 C C . TYR A 1 76 ? -88.627 73.047 -0.373 1.00 5.30 78 TYR A C 1
ATOM 1212 O O . TYR A 1 76 ? -88.316 74.014 -1.068 1.00 5.57 78 TYR A O 1
ATOM 1230 N N . ARG A 1 77 ? -87.880 72.602 0.632 1.00 4.85 79 ARG A N 1
ATOM 1231 C CA . ARG A 1 77 ? -86.549 73.124 0.894 1.00 5.46 79 ARG A CA 1
ATOM 1232 C C . ARG A 1 77 ? -85.689 72.024 1.503 1.00 8.29 79 ARG A C 1
ATOM 1233 O O . ARG A 1 77 ? -86.209 71.070 2.088 1.00 6.47 79 ARG A O 1
ATOM 1254 N N . VAL A 1 78 ? -84.377 72.152 1.346 1.00 4.87 80 VAL A N 1
ATOM 1255 C CA . VAL A 1 78 ? -83.443 71.168 1.873 1.00 4.97 80 VAL A CA 1
ATOM 1256 C C . VAL A 1 78 ? -82.291 71.868 2.585 1.00 5.36 80 VAL A C 1
ATOM 1257 O O . VAL A 1 78 ? -81.848 72.940 2.167 1.00 4.87 80 VAL A O 1
ATOM 1270 N N . SER A 1 79 ? -81.834 71.261 3.677 1.00 4.92 81 SER A N 1
ATOM 1271 C CA . SER A 1 79 ? -80.727 71.791 4.468 1.00 5.61 81 SER A CA 1
ATOM 1272 C C . SER A 1 79 ? -79.629 70.744 4.598 1.00 6.41 81 SER A C 1
ATOM 1273 O O . SER A 1 79 ? -79.898 69.547 4.527 1.00 6.37 81 SER A O 1
ATOM 1281 N N . ALA A 1 80 ? -78.396 71.205 4.787 1.00 4.98 82 ALA A N 1
ATOM 1282 C CA . ALA A 1 80 ? -77.254 70.318 4.977 1.00 5.36 82 ALA A CA 1
ATOM 1283 C C . ALA A 1 80 ? -76.791 70.358 6.428 1.00 7.22 82 ALA A C 1
ATOM 1284 O O . ALA A 1 80 ? -76.755 71.424 7.045 1.00 5.96 82 ALA A O 1
ATOM 1291 N N . GLU A 1 81 ? -76.425 69.193 6.955 1.00 9.05 83 GLU A N 1
ATOM 1292 C CA . GLU A 1 81 ? -75.947 69.073 8.327 1.00 7.17 83 GLU A CA 1
ATOM 1293 C C . GLU A 1 81 ? -74.559 68.448 8.387 1.00 8.62 83 GLU A C 1
ATOM 1294 O O . GLU A 1 81 ? -74.312 67.405 7.785 1.00 8.95 83 GLU A O 1
ATOM 1306 N N . ASN A 1 82 ? -73.658 69.104 9.116 1.00 11.01 84 ASN A N 1
ATOM 1307 C CA . ASN A 1 82 ? -72.387 68.505 9.505 1.00 10.85 84 ASN A CA 1
ATOM 1308 C C . ASN A 1 82 ? -72.350 68.444 11.026 1.00 9.61 84 ASN A C 1
ATOM 1309 O O . ASN A 1 82 ? -73.363 68.704 11.673 1.00 9.19 84 ASN A O 1
ATOM 1320 N N . LYS A 1 83 ? -71.201 68.117 11.607 1.00 12.41 85 LYS A N 1
ATOM 1321 C CA . LYS A 1 83 ? -71.142 67.959 13.055 1.00 13.29 85 LYS A CA 1
ATOM 1322 C C . LYS A 1 83 ? -71.322 69.305 13.751 1.00 13.35 85 LYS A C 1
ATOM 1323 O O . LYS A 1 83 ? -71.729 69.357 14.911 1.00 13.85 85 LYS A O 1
ATOM 1342 N N . ALA A 1 84 ? -71.041 70.389 13.034 1.00 13.09 86 ALA A N 1
ATOM 1343 C CA . ALA A 1 84 ? -71.088 71.722 13.623 1.00 13.51 86 ALA A CA 1
ATOM 1344 C C . ALA A 1 84 ? -72.508 72.274 13.630 1.00 12.45 86 ALA A C 1
ATOM 1345 O O . ALA A 1 84 ? -72.857 73.088 14.484 1.00 12.99 86 ALA A O 1
ATOM 1352 N N . GLY A 1 85 ? -73.327 71.835 12.679 1.00 16.53 87 GLY A N 1
ATOM 1353 C CA . GLY A 1 85 ? -74.724 72.225 12.659 1.00 10.70 87 GLY A CA 1
ATOM 1354 C C . GLY A 1 85 ? -75.424 72.114 11.324 1.00 9.04 87 GLY A C 1
ATOM 1355 O O . GLY A 1 85 ? -74.931 71.472 10.402 1.00 8.77 87 GLY A O 1
ATOM 1359 N N . VAL A 1 86 ? -76.578 72.769 11.232 1.00 8.51 88 VAL A N 1
ATOM 1360 C CA . VAL A 1 86 ? -77.447 72.663 10.070 1.00 7.45 88 VAL A CA 1
ATOM 1361 C C . VAL A 1 86 ? -77.470 73.989 9.326 1.00 7.50 88 VAL A C 1
ATOM 1362 O O . VAL A 1 86 ? -77.679 75.044 9.923 1.00 8.12 88 VAL A O 1
ATOM 1375 N N . SER A 1 87 ? -77.248 73.926 8.017 1.00 7.09 89 SER A N 1
ATOM 1376 C CA . SER A 1 87 ? -77.241 75.116 7.179 1.00 7.37 89 SER A CA 1
ATOM 1377 C C . SER A 1 87 ? -78.603 75.785 7.170 1.00 7.06 89 SER A C 1
ATOM 1378 O O . SER A 1 87 ? -79.599 75.186 7.575 1.00 6.49 89 SER A O 1
ATOM 1386 N N . ASP A 1 88 ? -78.643 77.030 6.710 1.00 7.69 90 ASP A N 1
ATOM 1387 C CA . ASP A 1 88 ? -79.912 77.640 6.359 1.00 7.55 90 ASP A CA 1
ATOM 1388 C C . ASP A 1 88 ? -80.486 76.817 5.213 1.00 6.57 90 ASP A C 1
ATOM 1389 O O . ASP A 1 88 ? -79.736 76.191 4.464 1.00 6.36 90 ASP A O 1
ATOM 1398 N N . PRO A 1 89 ? -81.817 76.806 5.068 1.00 8.54 91 PRO A N 1
ATOM 1399 C CA . PRO A 1 89 ? -82.380 75.984 3.993 1.00 6.24 91 PRO A CA 1
ATOM 1400 C C . PRO A 1 89 ? -82.029 76.507 2.607 1.00 9.89 91 PRO A C 1
ATOM 1401 O O . PRO A 1 89 ? -81.677 77.677 2.437 1.00 6.76 91 PRO A O 1
ATOM 1412 N N . SER A 1 90 ? -82.109 75.619 1.624 1.00 5.30 92 SER A N 1
ATOM 1413 C CA . SER A 1 90 ? -81.933 75.994 0.232 1.00 5.80 92 SER A CA 1
ATOM 1414 C C . SER A 1 90 ? -82.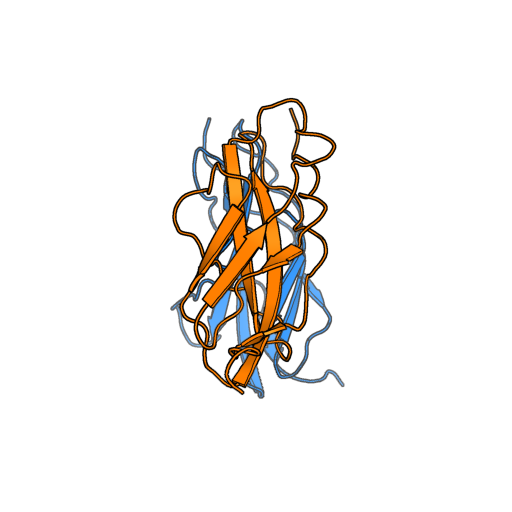998 77.001 -0.174 1.00 6.24 92 SER A C 1
ATOM 1415 O O . SER A 1 90 ? -83.914 77.291 0.596 1.00 6.11 92 SER A O 1
ATOM 1423 N N . GLU A 1 91 ? -82.883 77.528 -1.387 1.00 6.99 93 GLU A N 1
ATOM 1424 C CA . GLU A 1 91 ? -83.974 78.291 -1.972 1.00 8.11 93 GLU A CA 1
ATOM 1425 C C . GLU A 1 91 ? -85.216 77.409 -2.004 1.00 6.65 93 GLU A C 1
ATOM 1426 O O . GLU A 1 91 ? -85.112 76.188 -2.122 1.00 8.04 93 GLU A O 1
ATOM 1438 N N . ILE A 1 92 ? -86.386 78.028 -1.892 1.00 7.01 94 ILE A N 1
ATOM 1439 C CA . ILE A 1 92 ? -87.638 77.284 -1.862 1.00 6.47 94 ILE A CA 1
ATOM 1440 C C . ILE A 1 92 ? -88.057 76.878 -3.271 1.00 6.67 94 ILE A C 1
ATOM 1441 O O . ILE A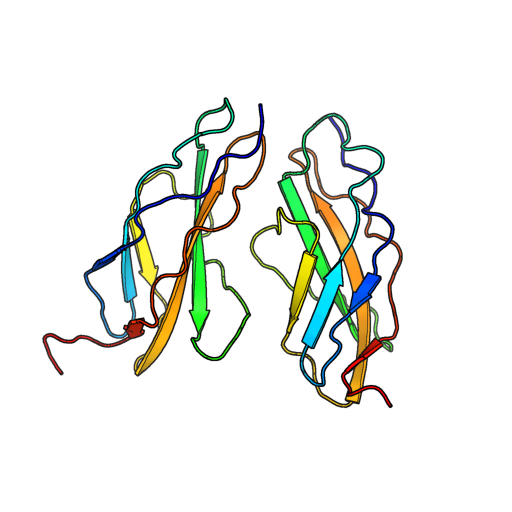 1 92 ? -88.146 77.714 -4.171 1.00 7.67 94 ILE A O 1
ATOM 1457 N N . LEU A 1 93 ? -88.305 75.584 -3.447 1.00 6.21 95 LEU A N 1
ATOM 1458 C CA . LEU A 1 93 ? -88.793 75.044 -4.711 1.00 6.24 95 LEU A CA 1
ATOM 1459 C C . LEU A 1 93 ? -90.313 74.926 -4.685 1.00 9.24 95 LEU A C 1
ATOM 1460 O O . LEU A 1 93 ? -90.885 74.454 -3.702 1.00 10.57 95 LEU A O 1
ATOM 1476 N N . GLY A 1 94 ? -90.956 75.362 -5.765 1.00 7.32 96 GLY A N 1
ATOM 1477 C CA . GLY A 1 94 ? -92.399 75.250 -5.905 1.00 7.77 96 GLY A CA 1
ATOM 1478 C C . GLY A 1 94 ? -93.082 76.600 -6.019 1.00 8.93 96 GLY A C 1
ATOM 1479 O O . GLY A 1 94 ? -92.419 77.614 -6.241 1.00 9.52 96 GLY A O 1
ATOM 1483 N N . PRO A 1 95 ? -94.416 76.628 -5.854 1.00 13.57 97 PRO A N 1
ATOM 1484 C CA . PRO A 1 95 ? -95.271 75.485 -5.504 1.00 10.31 97 PRO A CA 1
ATOM 1485 C C . PRO A 1 95 ? -95.313 74.388 -6.565 1.00 9.03 97 PRO A C 1
ATOM 1486 O O . PRO A 1 95 ? -95.328 74.685 -7.760 1.00 9.81 97 PRO A O 1
ATOM 1497 N N . LEU A 1 96 ? -95.331 73.136 -6.114 1.00 8.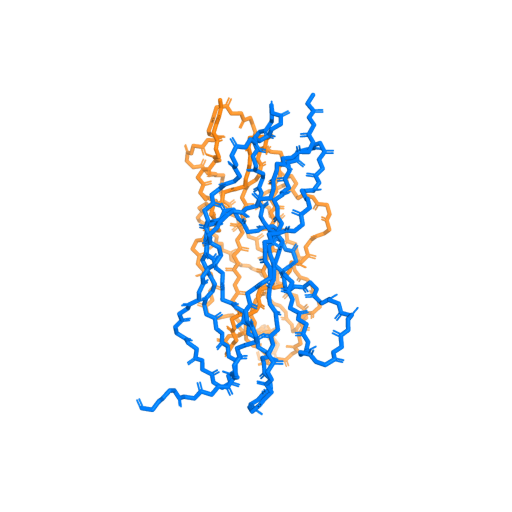32 98 LEU A N 1
ATOM 1498 C CA . LEU A 1 96 ? -95.468 71.985 -7.002 1.00 8.48 98 LEU A CA 1
ATOM 1499 C C . LEU A 1 96 ? -96.757 71.239 -6.685 1.00 8.99 98 LEU A C 1
ATOM 1500 O O . LEU A 1 96 ? -96.996 70.844 -5.542 1.00 8.67 98 LEU A O 1
ATOM 1516 N N . THR A 1 97 ? -97.588 71.062 -7.705 1.00 10.04 99 THR A N 1
ATOM 1517 C CA . THR A 1 97 ? -98.880 70.409 -7.550 1.00 10.90 99 THR A CA 1
ATOM 1518 C C . THR A 1 97 ? -98.732 68.891 -7.545 1.00 10.74 99 THR A C 1
ATOM 1519 O O . THR A 1 97 ? -98.054 68.324 -8.403 1.00 10.68 99 THR A O 1
ATOM 1530 N N . ALA A 1 98 ? -99.373 68.236 -6.582 1.00 20.50 100 ALA A N 1
ATOM 1531 C CA . ALA A 1 98 ? -99.366 66.779 -6.523 1.00 20.23 100 ALA A CA 1
ATOM 1532 C C . ALA A 1 98 ? -100.357 66.241 -7.548 1.00 21.36 100 ALA A C 1
ATOM 1533 O O . ALA A 1 98 ? -101.493 65.906 -7.212 1.00 21.92 100 ALA A O 1
ATOM 1540 N N . ASP A 1 99 ? -99.916 66.168 -8.801 1.00 28.42 101 ASP A N 1
ATOM 1541 C CA . ASP A 1 99 ? -100.745 65.662 -9.891 1.00 32.97 101 ASP A CA 1
ATOM 1542 C C . ASP A 1 99 ? -99.916 65.154 -11.071 1.00 30.58 101 ASP A C 1
ATOM 1543 O O . ASP A 1 99 ? -98.691 65.274 -11.089 1.00 29.88 101 ASP A O 1
ATOM 1552 N N . ASP A 1 100 ? -100.612 64.584 -12.052 1.00 27.53 102 ASP A N 1
ATOM 1553 C CA . ASP A 1 100 ? -100.004 64.071 -13.277 1.00 28.83 102 ASP A CA 1
ATOM 1554 C C . ASP A 1 100 ? -99.952 65.139 -14.364 1.00 34.87 102 ASP A C 1
ATOM 1555 O O . ASP A 1 100 ? -100.977 65.713 -14.736 1.00 35.32 102 ASP A O 1
ATOM 1564 N N . ALA A 1 101 ? -98.746 65.413 -14.853 1.00 39.27 103 ALA A N 1
ATOM 1565 C CA . ALA A 1 101 ? -98.531 66.444 -15.865 1.00 45.22 103 ALA A CA 1
ATOM 1566 C C . ALA A 1 101 ? -99.343 66.174 -17.131 1.00 48.24 103 ALA A C 1
ATOM 1567 O O . ALA A 1 101 ? -99.859 65.074 -17.332 1.00 47.07 103 ALA A O 1
ATOM 1574 N N . PHE A 1 102 ? -99.449 67.191 -17.980 1.00 55.36 104 PHE A N 1
ATOM 1575 C CA . PHE A 1 102 ? -100.307 67.127 -19.158 1.00 60.17 104 PHE A CA 1
ATOM 1576 C C . PHE A 1 102 ? -99.728 66.201 -20.222 1.00 63.54 104 PHE A C 1
ATOM 1577 O O . PHE A 1 102 ? -98.511 66.106 -20.380 1.00 64.39 104 PHE A O 1
ATOM 1581 N N . SER B 1 1 ? -60.510 61.063 5.367 1.00 28.95 3 SER B N 1
ATOM 1582 C CA . SER B 1 1 ? -61.508 60.039 5.648 1.00 32.45 3 SER B CA 1
ATOM 1583 C C . SER B 1 1 ? -62.761 60.260 4.808 1.00 30.29 3 SER B C 1
ATOM 1584 O O . SER B 1 1 ? -63.035 61.375 4.365 1.00 30.53 3 SER B O 1
ATOM 1591 N N . GLU B 1 2 ? -63.520 59.188 4.598 1.00 18.32 4 GLU B N 1
ATOM 1592 C CA . GLU B 1 2 ? -64.719 59.238 3.769 1.00 13.43 4 GLU B CA 1
ATOM 1593 C C . GLU B 1 2 ? -65.850 58.419 4.379 1.00 12.69 4 GLU B C 1
ATOM 1594 O O . GLU B 1 2 ? -65.673 57.751 5.400 1.00 12.17 4 GLU B O 1
ATOM 1606 N N . ARG B 1 3 ? -67.016 58.480 3.744 1.00 14.19 5 ARG B N 1
ATOM 1607 C CA . ARG B 1 3 ? -68.177 57.729 4.197 1.00 16.62 5 ARG B CA 1
ATOM 1608 C C . ARG B 1 3 ? -67.877 56.235 4.159 1.00 10.88 5 ARG B C 1
ATOM 1609 O O . ARG B 1 3 ? -67.172 55.769 3.264 1.00 11.38 5 ARG B O 1
ATOM 1630 N N . PRO B 1 4 ? -68.410 55.473 5.126 1.00 9.12 6 PRO B N 1
ATOM 1631 C CA . PRO B 1 4 ? -68.215 54.024 5.044 1.00 10.72 6 PRO B CA 1
ATOM 1632 C C . PRO B 1 4 ? -69.128 53.409 3.990 1.00 7.94 6 PRO B C 1
ATOM 1633 O O . PRO B 1 4 ? -70.083 54.059 3.565 1.00 7.48 6 PRO B O 1
ATOM 1644 N N . SER B 1 5 ? -68.836 52.183 3.571 1.00 7.08 7 SER B N 1
ATOM 1645 C CA . SER B 1 5 ? -69.737 51.452 2.691 1.00 6.57 7 SER B CA 1
ATOM 1646 C C . SER B 1 5 ? -70.905 50.920 3.519 1.00 6.01 7 SER B C 1
ATOM 1647 O O . SER B 1 5 ? -70.882 51.003 4.745 1.00 6.05 7 SER B O 1
ATOM 1655 N N . PRO B 1 6 ? -71.945 50.392 2.858 1.00 5.69 8 PRO B N 1
ATOM 1656 C CA . PRO B 1 6 ? -73.101 49.908 3.624 1.00 5.24 8 PRO B CA 1
ATOM 1657 C C . PRO B 1 6 ? -72.792 48.686 4.484 1.00 7.54 8 PRO B C 1
ATOM 1658 O O . PRO B 1 6 ? -71.893 47.916 4.145 1.00 8.07 8 PRO B O 1
ATOM 1669 N N . PRO B 1 7 ? -73.529 48.506 5.591 1.00 6.10 9 PRO B N 1
ATOM 1670 C CA . PRO B 1 7 ? -73.440 47.226 6.298 1.00 5.30 9 PRO B CA 1
ATOM 1671 C C . PRO B 1 7 ? -73.871 46.086 5.385 1.00 5.58 9 PRO B C 1
ATOM 1672 O O . PRO B 1 7 ? -74.700 46.307 4.502 1.00 8.05 9 PRO B O 1
ATOM 1683 N N . VAL B 1 8 ? -73.317 44.897 5.593 1.00 5.17 10 VAL B N 1
ATOM 1684 C CA . VAL B 1 8 ? -73.629 43.746 4.755 1.00 5.49 10 VAL B CA 1
ATOM 1685 C C . VAL B 1 8 ? -74.232 42.617 5.579 1.00 5.78 10 VAL B C 1
ATOM 1686 O O . VAL B 1 8 ? -74.121 42.599 6.807 1.00 6.07 10 VAL B O 1
ATOM 1699 N N . ASN B 1 9 ? -74.887 41.687 4.893 1.00 10.15 11 ASN B N 1
ATOM 1700 C CA . ASN B 1 9 ? -75.339 40.451 5.515 1.00 10.06 11 ASN B CA 1
ATOM 1701 C C . ASN B 1 9 ? -76.445 40.674 6.544 1.00 9.18 11 ASN B C 1
ATOM 1702 O O . ASN B 1 9 ? -76.435 40.078 7.621 1.00 10.67 11 ASN B O 1
ATOM 1713 N N . LEU B 1 10 ? -77.403 41.531 6.207 1.00 5.35 12 LEU B N 1
ATOM 1714 C CA . LEU B 1 10 ? -78.526 41.789 7.098 1.00 4.96 12 LEU B CA 1
ATOM 1715 C C . LEU B 1 10 ? -79.462 40.580 7.128 1.00 5.42 12 LEU B C 1
ATOM 1716 O O . LEU B 1 10 ? -79.951 40.143 6.085 1.00 5.82 12 LEU B O 1
ATOM 1732 N N . THR B 1 11 ? -79.691 40.039 8.325 1.00 6.29 13 THR B N 1
ATOM 1733 C CA . THR B 1 11 ? -80.582 38.893 8.516 1.00 6.96 13 THR B CA 1
ATOM 1734 C C . THR B 1 11 ? -81.486 39.137 9.722 1.00 9.05 13 THR B C 1
ATOM 1735 O O . THR B 1 11 ? -81.270 40.087 10.477 1.00 6.75 13 THR B O 1
ATOM 1746 N N . SER B 1 12 ? -82.485 38.276 9.911 1.00 6.35 14 SER B N 1
ATOM 1747 C CA . SER B 1 12 ? -83.432 38.441 11.014 1.00 6.48 14 SER B CA 1
ATOM 1748 C C . SER B 1 12 ? -83.702 37.142 11.766 1.00 7.16 14 SER B C 1
ATOM 1749 O O . SER B 1 12 ? -83.526 36.050 11.231 1.00 10.42 14 SER B O 1
ATOM 1757 N N . SER B 1 13 ? -84.138 37.283 13.014 1.00 7.25 15 SER B N 1
ATOM 1758 C CA . SER B 1 13 ? -84.557 36.150 13.828 1.00 8.23 15 SER B CA 1
ATOM 1759 C C . SER B 1 13 ? -85.519 36.627 14.907 1.00 8.14 15 SER B C 1
ATOM 1760 O O . SER B 1 13 ? -85.696 37.831 15.102 1.00 7.44 15 SER B O 1
ATOM 1768 N N . ASP B 1 14 ? -86.135 35.677 15.603 1.00 9.03 16 ASP B N 1
ATOM 1769 C CA . ASP B 1 14 ? -87.021 35.988 16.719 1.00 11.37 16 ASP B CA 1
ATOM 1770 C C . ASP B 1 14 ? -88.158 36.919 16.293 1.00 9.92 16 ASP B C 1
ATOM 1771 O O . ASP B 1 14 ? -88.503 37.864 17.006 1.00 8.20 16 ASP B O 1
ATOM 1780 N N . GLN B 1 15 ? -88.727 36.656 15.121 1.00 8.16 17 GLN B N 1
ATOM 1781 C CA . GLN B 1 15 ? -89.870 37.424 14.638 1.00 9.98 17 GLN B CA 1
ATOM 1782 C C . GLN B 1 15 ? -91.101 37.127 15.489 1.00 9.77 17 GLN B C 1
ATOM 1783 O O . GLN B 1 15 ? -91.482 35.968 15.657 1.00 10.37 17 GLN B O 1
ATOM 1797 N N . THR B 1 16 ? -91.714 38.180 16.023 1.00 8.00 18 THR B N 1
ATOM 1798 C CA . THR B 1 16 ? -92.972 38.060 16.753 1.00 8.57 18 THR B CA 1
ATOM 1799 C C . THR B 1 16 ? -93.997 38.973 16.099 1.00 8.29 18 THR B C 1
ATOM 1800 O O . THR B 1 16 ? -93.729 39.564 15.053 1.00 8.80 18 THR B O 1
ATOM 1811 N N . GLN B 1 17 ? -95.166 39.091 16.716 1.00 8.83 19 GLN B N 1
ATOM 1812 C CA . GLN B 1 17 ? -96.219 39.935 16.176 1.00 8.86 19 GLN B CA 1
ATOM 1813 C C . GLN B 1 17 ? -95.883 41.412 16.368 1.00 10.00 19 GLN B C 1
ATOM 1814 O O . GLN B 1 17 ? -96.460 42.274 15.706 1.00 11.31 19 GLN B O 1
ATOM 1828 N N . SER B 1 18 ? -94.942 41.695 17.269 1.00 8.45 20 SER B N 1
ATOM 1829 C CA . SER B 1 18 ? -94.645 43.069 17.672 1.00 8.52 20 SER B CA 1
ATOM 1830 C C . SER B 1 18 ? -93.176 43.458 17.521 1.00 8.00 20 SER B C 1
ATOM 1831 O O . SER B 1 18 ? -92.823 44.626 17.700 1.00 8.20 20 SER B O 1
ATOM 1839 N N . SER B 1 19 ? -92.323 42.498 17.182 1.00 9.78 21 SER B N 1
ATOM 1840 C CA . SER B 1 19 ? -90.886 42.748 17.163 1.00 7.25 21 SER B CA 1
ATOM 1841 C C . SER B 1 19 ? -90.117 41.755 16.299 1.00 7.64 21 SER B C 1
ATOM 1842 O O . SER B 1 19 ? -90.643 40.719 15.898 1.00 6.88 21 SER B O 1
ATOM 1850 N N . VAL B 1 20 ? -88.862 42.093 16.017 1.00 4.25 22 VAL B N 1
ATOM 1851 C CA . VAL B 1 20 ? -87.955 41.197 15.312 1.00 7.85 22 VAL B CA 1
ATOM 1852 C C . VAL B 1 20 ? -86.511 41.581 15.622 1.00 7.30 22 VAL B C 1
ATOM 1853 O O . VAL B 1 20 ? -86.196 42.760 15.795 1.00 9.03 22 VAL B O 1
ATOM 1866 N N . GLN B 1 21 ? -85.643 40.578 15.700 1.00 7.60 23 GLN B N 1
ATOM 1867 C CA . GLN B 1 21 ? -84.224 40.800 15.946 1.00 6.31 23 GLN B CA 1
ATOM 1868 C C . GLN B 1 21 ? -83.462 40.863 14.628 1.00 5.52 23 GLN B C 1
ATOM 1869 O O . GLN B 1 21 ? -83.477 39.907 13.855 1.00 5.83 23 GLN B O 1
ATOM 1883 N N . LEU B 1 22 ? -82.801 41.989 14.376 1.00 6.58 24 LEU B N 1
ATOM 1884 C CA . LEU B 1 22 ? -81.977 42.149 13.182 1.00 4.11 24 LEU B CA 1
ATOM 1885 C C . LEU B 1 22 ? -80.507 41.940 13.518 1.00 8.53 24 LEU B C 1
ATOM 1886 O O . LEU B 1 22 ? -80.064 42.242 14.627 1.00 4.69 24 LEU B O 1
ATOM 1902 N N . LYS B 1 23 ? -79.756 41.426 12.549 1.00 9.93 25 LYS B N 1
ATOM 1903 C CA . LYS B 1 23 ? -78.320 41.240 12.703 1.00 5.24 25 LYS B CA 1
ATOM 1904 C C . LYS B 1 23 ? -77.622 41.483 11.374 1.00 6.15 25 LYS B C 1
ATOM 1905 O O . LYS B 1 23 ? -78.168 41.182 10.314 1.00 5.53 25 LYS B O 1
ATOM 1924 N N . TRP B 1 24 ? -76.408 42.018 11.440 1.00 6.50 26 TRP B N 1
ATOM 1925 C CA . TRP B 1 24 ? -75.643 42.335 10.243 1.00 5.16 26 TRP B CA 1
ATOM 1926 C C . TRP B 1 24 ? -74.147 42.223 10.512 1.00 6.71 26 TRP B C 1
ATOM 1927 O O . TRP B 1 24 ? -73.725 41.925 11.631 1.00 5.89 26 TRP B O 1
ATOM 1948 N N . GLU B 1 25 ? -73.355 42.463 9.475 1.00 6.77 27 GLU B N 1
ATOM 1949 C CA . GLU B 1 25 ? -71.904 42.457 9.584 1.00 6.04 27 GLU B CA 1
ATOM 1950 C C . GLU B 1 25 ? -71.378 43.821 9.159 1.00 8.08 27 GLU B C 1
ATOM 1951 O O . GLU B 1 25 ? -72.055 44.549 8.432 1.00 7.19 27 GLU B O 1
ATOM 1963 N N . PRO B 1 26 ? -70.176 44.186 9.629 1.00 9.65 28 PRO B N 1
ATOM 1964 C CA . PRO B 1 26 ? -69.688 45.546 9.381 1.00 10.55 28 PRO B CA 1
ATOM 1965 C C . PRO B 1 26 ? -69.419 45.821 7.904 1.00 9.39 28 PRO B C 1
ATOM 1966 O O . PRO B 1 26 ? -69.256 44.876 7.127 1.00 6.22 28 PRO B O 1
ATOM 1977 N N . PRO B 1 27 ? -69.389 47.106 7.515 1.00 8.43 29 PRO B N 1
ATOM 1978 C CA . PRO B 1 27 ? -69.034 47.485 6.144 1.00 7.12 29 PRO B CA 1
ATOM 1979 C C . PRO B 1 27 ? -67.698 46.903 5.701 1.00 6.35 29 PRO B C 1
ATOM 1980 O O . PRO B 1 27 ? -66.820 46.684 6.535 1.00 6.72 29 PRO B O 1
ATOM 1991 N N . LEU B 1 28 ? -67.551 46.666 4.402 1.00 6.58 30 LEU B N 1
ATOM 1992 C CA . LEU B 1 28 ? -66.300 46.158 3.857 1.00 7.27 30 LEU B CA 1
ATOM 1993 C C . LEU B 1 28 ? -65.207 47.218 3.955 1.00 7.56 30 LEU B C 1
ATOM 1994 O O . LEU B 1 28 ? -64.020 46.894 4.010 1.00 8.17 30 LEU B O 1
ATOM 2010 N N . LYS B 1 29 ? -65.614 48.484 3.972 1.00 10.38 31 LYS B N 1
ATOM 2011 C CA . LYS B 1 29 ? -64.681 49.586 4.184 1.00 10.90 31 LYS B CA 1
ATOM 2012 C C . LYS B 1 29 ? -65.300 50.620 5.117 1.00 10.89 31 LYS B C 1
ATOM 2013 O O . LYS B 1 29 ? -66.474 50.969 4.984 1.00 8.18 31 LYS B O 1
ATOM 2032 N N . ASP B 1 30 ? -64.500 51.100 6.064 1.00 10.95 32 ASP B N 1
ATOM 2033 C CA . ASP B 1 30 ? -64.968 52.070 7.049 1.00 14.97 32 ASP B CA 1
ATOM 2034 C C . ASP B 1 30 ? -64.648 53.504 6.634 1.00 12.99 32 ASP B C 1
ATOM 2035 O O . ASP B 1 30 ? -64.968 54.449 7.353 1.00 14.69 32 ASP B O 1
ATOM 2044 N N . GLY B 1 31 ? -64.020 53.658 5.472 1.00 10.78 33 GLY B N 1
ATOM 2045 C CA . GLY B 1 31 ? -63.705 54.972 4.940 1.00 13.27 33 GLY B CA 1
ATOM 2046 C C . GLY B 1 31 ? -62.524 55.644 5.620 1.00 14.94 33 GLY B C 1
ATOM 2047 O O . GLY B 1 31 ? -62.306 56.843 5.448 1.00 17.78 33 GLY B O 1
ATOM 2051 N N . GLY B 1 32 ? -61.767 54.875 6.397 1.00 14.15 34 GLY B N 1
ATOM 2052 C CA . GLY B 1 32 ? -60.565 55.380 7.041 1.00 14.87 34 GLY B CA 1
ATOM 2053 C C . GLY B 1 32 ? -60.789 55.875 8.458 1.00 14.52 34 GLY B C 1
ATOM 2054 O O . GLY B 1 32 ? -59.875 56.417 9.081 1.00 14.11 34 GLY B O 1
ATOM 2058 N N . SER B 1 33 ? -62.006 55.695 8.962 1.00 14.28 35 SER B N 1
ATOM 2059 C CA . SER B 1 33 ? -62.347 56.082 10.327 1.00 19.17 35 SER B CA 1
ATOM 2060 C C . SER B 1 33 ? -63.300 55.048 10.933 1.00 15.46 35 SER B C 1
ATOM 2061 O O . SER B 1 33 ? -64.199 54.565 10.247 1.00 14.28 35 SER B O 1
ATOM 2069 N N . PRO B 1 34 ? -63.111 54.704 12.220 1.00 9.34 36 PRO B N 1
ATOM 2070 C CA . PRO B 1 34 ? -63.907 53.620 12.812 1.00 8.82 36 PRO B CA 1
ATOM 2071 C C . PRO B 1 34 ? -65.413 53.879 12.802 1.00 8.10 36 PRO B C 1
ATOM 2072 O O . PRO B 1 34 ? -65.855 55.020 12.949 1.00 8.19 36 PRO B O 1
ATOM 2083 N N . ILE B 1 35 ? -66.186 52.812 12.624 1.00 7.66 37 ILE B N 1
ATOM 2084 C CA . ILE B 1 35 ? -67.640 52.892 12.680 1.00 7.02 37 ILE B CA 1
ATOM 2085 C C . ILE B 1 35 ? -68.080 53.237 14.096 1.00 7.22 37 ILE B C 1
ATOM 2086 O O . ILE B 1 35 ? -67.751 52.527 15.047 1.00 8.74 37 ILE B O 1
ATOM 2102 N N . LEU B 1 36 ? -68.813 54.337 14.229 1.00 7.72 38 LEU B N 1
ATOM 2103 C CA . LEU B 1 36 ? -69.304 54.790 15.526 1.00 8.15 38 LEU B CA 1
ATOM 2104 C C . LEU B 1 36 ? -70.551 54.018 15.948 1.00 7.66 38 LEU B C 1
ATOM 2105 O O . LEU B 1 36 ? -70.736 53.715 17.126 1.00 12.51 38 LEU B O 1
ATOM 2121 N N . GLY B 1 37 ? -71.410 53.711 14.982 1.00 6.34 39 GLY B N 1
ATOM 2122 C CA . GLY B 1 37 ? -72.617 52.957 15.262 1.00 5.89 39 GLY B CA 1
ATOM 2123 C C . GLY B 1 37 ? -73.514 52.839 14.050 1.00 5.61 39 GLY B C 1
ATOM 2124 O O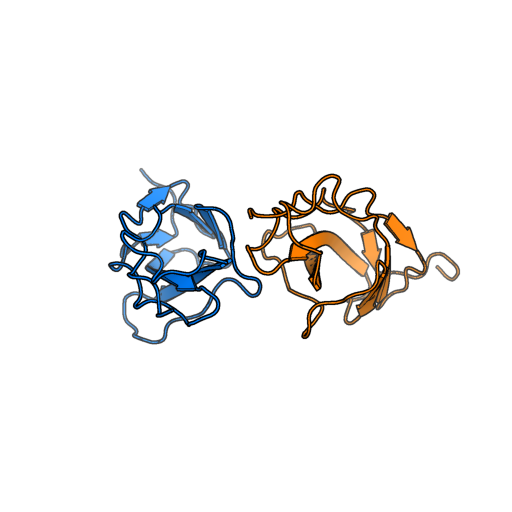 . GLY B 1 37 ? -73.162 53.291 12.959 1.00 5.17 39 GLY B O 1
ATOM 2128 N N . TYR B 1 38 ? -74.684 52.240 14.251 1.00 6.00 40 TYR B N 1
ATOM 2129 C CA . TYR B 1 38 ? -75.582 51.918 13.149 1.00 5.77 40 TYR B CA 1
ATOM 2130 C C . TYR B 1 38 ? -76.961 52.546 13.303 1.00 6.14 40 TYR B C 1
ATOM 2131 O O . TYR B 1 38 ? -77.395 52.870 14.410 1.00 7.27 40 TYR B O 1
ATOM 2149 N N . ILE B 1 39 ? -77.628 52.723 12.167 1.00 6.68 41 ILE B N 1
ATOM 2150 C CA . ILE B 1 39 ? -78.966 53.298 12.110 1.00 6.33 41 ILE B CA 1
ATOM 2151 C C . ILE B 1 39 ? -79.916 52.276 11.496 1.00 5.92 41 ILE B C 1
ATOM 2152 O O . ILE B 1 39 ? -79.730 51.867 10.352 1.00 5.77 41 ILE B O 1
ATOM 2168 N N . ILE B 1 40 ? -80.923 51.863 12.259 1.00 6.17 42 ILE B N 1
ATOM 2169 C CA . ILE B 1 40 ? -81.875 50.856 11.799 1.00 6.03 42 ILE B CA 1
ATOM 2170 C C . ILE B 1 40 ? -83.181 51.518 11.375 1.00 5.81 42 ILE B C 1
ATOM 2171 O O . ILE B 1 40 ? -83.738 52.333 12.111 1.00 6.33 42 ILE B O 1
ATOM 2187 N N . GLU B 1 41 ? -83.662 51.158 10.188 1.00 5.76 43 GLU B N 1
ATOM 2188 C CA . GLU B 1 41 ? -84.912 51.698 9.658 1.00 5.27 43 GLU B CA 1
ATOM 2189 C C . GLU B 1 41 ? -85.875 50.605 9.221 1.00 6.08 43 GLU B C 1
ATOM 2190 O O . GLU B 1 41 ? -85.456 49.526 8.798 1.00 5.14 43 GLU B O 1
ATOM 2202 N N . ARG B 1 42 ? -87.167 50.900 9.318 1.00 6.08 44 ARG B N 1
ATOM 2203 C CA . ARG B 1 42 ? -88.198 50.006 8.808 1.00 5.95 44 ARG B CA 1
ATOM 2204 C C . ARG B 1 42 ? -89.162 50.754 7.897 1.00 6.73 44 ARG B C 1
ATOM 2205 O O . ARG B 1 42 ? -89.289 51.978 7.965 1.00 6.14 44 ARG B O 1
ATOM 2226 N N . CYS B 1 43 ? -89.847 49.993 7.053 1.00 5.76 45 CYS B N 1
ATOM 2227 C CA . CYS B 1 43 ? -90.769 50.542 6.073 1.00 7.22 45 CYS B CA 1
ATOM 2228 C C . CYS B 1 43 ? -91.861 49.522 5.800 1.00 8.91 45 CYS B C 1
ATOM 2229 O O . CYS B 1 43 ? -91.573 48.364 5.500 1.00 6.48 45 CYS B O 1
ATOM 2237 N N . GLU B 1 44 ? -93.114 49.947 5.918 1.00 7.21 46 GLU B N 1
ATOM 2238 C CA . GLU B 1 44 ? -94.235 49.082 5.579 1.00 7.81 46 GLU B CA 1
ATOM 2239 C C . GLU B 1 44 ? -94.139 48.727 4.101 1.00 8.04 46 GLU B C 1
ATOM 2240 O O . GLU B 1 44 ? -93.898 49.598 3.266 1.00 6.85 46 GLU B O 1
ATOM 2252 N N . GLU B 1 45 ? -94.332 47.449 3.785 1.00 7.23 47 GLU B N 1
ATOM 2253 C CA . GLU B 1 45 ? -93.971 46.911 2.473 1.00 6.77 47 GLU B CA 1
ATOM 2254 C C . GLU B 1 45 ? -94.592 47.669 1.302 1.00 8.71 47 GLU B C 1
ATOM 2255 O O . GLU B 1 45 ? -94.043 47.672 0.201 1.00 8.95 47 GLU B O 1
ATOM 2267 N N . GLY B 1 46 ? -95.734 48.304 1.540 1.00 7.67 48 GLY B N 1
ATOM 2268 C CA . GLY B 1 46 ? -96.451 48.997 0.485 1.00 8.19 48 GLY B CA 1
ATOM 2269 C C . GLY B 1 46 ? -96.078 50.462 0.346 1.00 9.49 48 GLY B C 1
ATOM 2270 O O . GLY B 1 46 ? -96.588 51.148 -0.538 1.00 9.09 48 GLY B O 1
ATOM 2274 N N . LYS B 1 47 ? -95.174 50.933 1.200 1.00 7.87 49 LYS B N 1
ATOM 2275 C CA . LYS B 1 47 ? -94.818 52.350 1.249 1.00 8.31 49 LYS B CA 1
ATOM 2276 C C . LYS B 1 47 ? -93.348 52.587 0.922 1.00 7.53 49 LYS B C 1
ATOM 2277 O O . LYS B 1 47 ? -92.593 51.645 0.687 1.00 6.70 49 LYS B O 1
ATOM 2296 N N . ASP B 1 48 ? -92.965 53.860 0.879 1.00 8.54 50 ASP B N 1
ATOM 2297 C CA . ASP B 1 48 ? -91.574 54.253 0.682 1.00 13.38 50 ASP B CA 1
ATOM 2298 C C . ASP B 1 48 ? -91.248 55.383 1.654 1.00 16.08 50 ASP B C 1
ATOM 2299 O O . ASP B 1 48 ? -90.694 56.415 1.275 1.00 17.48 50 ASP B O 1
ATOM 2308 N N . ASN B 1 49 ? -91.641 55.180 2.908 1.00 14.80 51 ASN B N 1
ATOM 2309 C CA . ASN B 1 49 ? -91.370 56.118 3.991 1.00 14.65 51 ASN B CA 1
ATOM 2310 C C . ASN B 1 49 ? -90.621 55.419 5.120 1.00 14.94 51 ASN B C 1
ATOM 2311 O O . ASN B 1 49 ? -91.230 54.738 5.946 1.00 10.07 51 ASN B O 1
ATOM 2322 N N . TRP B 1 50 ? -89.301 55.571 5.147 1.00 7.92 52 TRP B N 1
ATOM 2323 C CA . TRP B 1 50 ? -88.484 54.823 6.094 1.00 6.48 52 TRP B CA 1
ATOM 2324 C C . TRP B 1 50 ? -88.469 55.465 7.477 1.00 9.42 52 TRP B C 1
ATOM 2325 O O . TRP B 1 50 ? -88.137 56.640 7.635 1.00 7.94 52 TRP B O 1
ATOM 2346 N N . ILE B 1 51 ? -88.805 54.655 8.475 1.00 7.48 53 ILE B N 1
ATOM 2347 C CA . ILE B 1 51 ? -88.900 55.098 9.860 1.00 9.98 53 ILE B CA 1
ATOM 2348 C C . ILE B 1 51 ? -87.690 54.620 10.650 1.00 7.64 53 ILE B C 1
ATOM 2349 O O . ILE B 1 51 ? -87.405 53.426 10.688 1.00 7.01 53 ILE B O 1
ATOM 2365 N N . ARG B 1 52 ? -86.985 55.553 11.279 1.00 8.13 54 ARG B N 1
ATOM 2366 C CA A ARG B 1 52 ? -85.830 55.206 12.098 0.45 7.86 54 ARG B CA 1
ATOM 2367 C CA B ARG B 1 52 ? -85.830 55.215 12.102 0.55 7.87 54 ARG B CA 1
ATOM 2368 C C . ARG B 1 52 ? -86.285 54.569 13.406 1.00 8.77 54 ARG B C 1
ATOM 2369 O O . ARG B 1 52 ? -87.093 55.138 14.139 1.00 10.16 54 ARG B O 1
ATOM 2410 N N . CYS B 1 53 ? -85.759 53.382 13.684 1.00 8.35 55 CYS B N 1
ATOM 2411 C CA . CYS B 1 53 ? -86.149 52.604 14.855 1.00 9.52 55 CYS B CA 1
ATOM 2412 C C . CYS B 1 53 ? -85.391 53.004 16.121 1.00 10.47 55 CYS B C 1
ATOM 2413 O O . CYS B 1 53 ? -85.973 53.071 17.204 1.00 12.10 55 CYS B O 1
ATOM 2421 N N . ASN B 1 54 ? -84.098 53.279 15.974 1.00 12.54 56 ASN B N 1
ATOM 2422 C CA . ASN B 1 54 ? -83.222 53.550 17.112 1.00 15.89 56 ASN B CA 1
ATOM 2423 C C . ASN B 1 54 ? -82.969 55.039 17.308 1.00 18.22 56 ASN B C 1
ATOM 2424 O O . ASN B 1 54 ? -82.857 55.790 16.342 1.00 28.05 56 ASN B O 1
ATOM 2435 N N . MET B 1 55 ? -82.879 55.464 18.564 1.00 12.97 57 MET B N 1
ATOM 2436 C CA . MET B 1 55 ? -82.590 56.860 18.873 1.00 14.76 57 MET B CA 1
ATOM 2437 C C . MET B 1 55 ? -81.098 57.153 18.720 1.00 13.32 57 MET B C 1
ATOM 2438 O O . MET B 1 55 ? -80.667 57.751 17.735 1.00 16.53 57 MET B O 1
ATOM 2452 N N . LYS B 1 56 ? -80.317 56.722 19.703 1.00 11.89 58 LYS B N 1
ATOM 2453 C CA . LYS B 1 56 ? -78.862 56.817 19.656 1.00 11.39 58 LYS B CA 1
ATOM 2454 C C . LYS B 1 56 ? -78.295 55.803 18.669 1.00 10.52 58 LYS B C 1
ATOM 2455 O O . LYS B 1 56 ? -78.897 54.751 18.448 1.00 10.02 58 LYS B O 1
ATOM 2474 N N . LEU B 1 57 ? -77.159 56.125 18.055 1.00 10.43 59 LEU B N 1
ATOM 2475 C CA . LEU B 1 57 ? -76.480 55.167 17.188 1.00 9.82 59 LEU B CA 1
ATOM 2476 C C . LEU B 1 57 ? -76.243 53.862 17.946 1.00 9.85 59 LEU B C 1
ATOM 2477 O O . LEU B 1 57 ? -75.823 53.873 19.105 1.00 10.52 59 LEU B O 1
ATOM 2493 N N . VAL B 1 58 ? -76.523 52.745 17.281 1.00 9.24 60 VAL B N 1
ATOM 2494 C CA . VAL B 1 58 ? -76.332 51.416 17.859 1.00 11.78 60 VAL B CA 1
ATOM 2495 C C . VAL B 1 58 ? -74.911 50.918 17.585 1.00 9.39 60 VAL B C 1
ATOM 2496 O O . VAL B 1 58 ? -74.545 50.712 16.430 1.00 8.98 60 VAL B O 1
ATOM 2509 N N . PRO B 1 59 ? -74.104 50.719 18.643 1.00 10.17 61 PRO B N 1
ATOM 2510 C CA . PRO B 1 59 ? -72.726 50.273 18.413 1.00 15.10 61 PRO B CA 1
ATOM 2511 C C . PRO B 1 59 ? -72.587 48.767 18.170 1.00 13.80 61 PRO B C 1
ATOM 2512 O O . PRO B 1 59 ? -71.531 48.334 17.712 1.00 17.77 61 PRO B O 1
ATOM 2523 N N . GLU B 1 60 ? -73.626 47.989 18.462 1.00 15.03 62 GLU B N 1
ATOM 2524 C CA . GLU B 1 60 ? -73.578 46.545 18.236 1.00 15.52 62 GLU B CA 1
ATOM 2525 C C . GLU B 1 60 ? -73.905 46.188 16.788 1.00 12.26 62 GLU B C 1
ATOM 2526 O O . GLU B 1 60 ? -74.276 47.050 15.992 1.00 9.99 62 GLU B O 1
ATOM 2538 N N . LEU B 1 61 ? -73.770 44.906 16.462 1.00 8.94 63 LEU B N 1
ATOM 2539 C CA . LEU B 1 61 ? -74.083 44.403 15.128 1.00 8.40 63 LEU B CA 1
ATOM 2540 C C . LEU B 1 61 ? -75.452 43.730 15.128 1.00 9.26 63 LEU B C 1
ATOM 2541 O O . LEU B 1 61 ? -75.779 42.953 14.230 1.00 7.62 63 LEU B O 1
ATOM 2557 N N . THR B 1 62 ? -76.249 44.038 16.145 1.00 10.88 64 THR B N 1
ATOM 2558 C CA . THR B 1 62 ? -77.595 43.496 16.257 1.00 8.28 64 THR B CA 1
ATOM 2559 C C . THR B 1 62 ? -78.492 44.512 16.953 1.00 8.76 64 THR B C 1
ATOM 2560 O O . THR B 1 62 ? -78.008 45.389 17.669 1.00 8.38 64 THR B O 1
ATOM 2571 N N . TYR B 1 63 ? -79.798 44.391 16.740 1.00 7.46 65 TYR B N 1
ATOM 2572 C CA . TYR B 1 63 ? -80.749 45.342 17.301 1.00 7.31 65 TYR B CA 1
ATOM 2573 C C . TYR B 1 63 ? -82.161 44.768 17.297 1.00 10.24 65 TYR B C 1
ATOM 2574 O O . TYR B 1 63 ? -82.574 44.115 16.338 1.00 7.93 65 TYR B O 1
ATOM 2592 N N . LYS B 1 64 ? -82.894 45.018 18.377 1.00 7.44 66 LYS B N 1
ATOM 2593 C CA . LYS B 1 64 ? -84.267 44.550 18.501 1.00 7.33 66 LYS B CA 1
ATOM 2594 C C . LYS B 1 64 ? -85.252 45.634 18.073 1.00 11.43 66 LYS B C 1
ATOM 2595 O O . LYS B 1 64 ? -85.447 46.625 18.776 1.00 7.82 66 LYS B O 1
ATOM 2614 N N . VAL B 1 65 ? -85.862 45.434 16.909 1.00 8.95 67 VAL B N 1
ATOM 2615 C CA . VAL B 1 65 ? -86.922 46.312 16.430 1.00 6.98 67 VAL B CA 1
ATOM 2616 C C . VAL B 1 65 ? -88.222 46.003 17.159 1.00 8.31 67 VAL B C 1
ATOM 2617 O O . VAL B 1 65 ? -88.648 44.853 17.204 1.00 10.13 67 VAL B O 1
ATOM 2630 N N . THR B 1 66 ? -88.845 47.031 17.727 1.00 7.58 68 THR B N 1
ATOM 2631 C CA . THR B 1 66 ? -90.134 46.879 18.395 1.00 8.00 68 THR B CA 1
ATOM 2632 C C . THR B 1 66 ? -91.161 47.832 17.791 1.00 13.32 68 THR B C 1
ATOM 2633 O O . THR B 1 66 ? -90.844 48.621 16.900 1.00 9.20 68 THR B O 1
ATOM 2644 N N . GLY B 1 67 ? -92.392 47.752 18.286 1.00 13.35 69 GLY B N 1
ATOM 2645 C CA . GLY B 1 67 ? -93.461 48.622 17.835 1.00 16.80 69 GLY B CA 1
ATOM 2646 C C . GLY B 1 67 ? -94.111 48.171 16.539 1.00 15.50 69 GLY B C 1
ATOM 2647 O O . GLY B 1 67 ? -94.795 48.955 15.880 1.00 16.29 69 GLY B O 1
ATOM 2651 N N . LEU B 1 68 ? -93.897 46.914 16.163 1.00 11.47 70 LEU B N 1
ATOM 2652 C CA . LEU B 1 68 ? -94.532 46.369 14.968 1.00 11.10 70 LEU B CA 1
ATOM 2653 C C . LEU B 1 68 ? -96.006 46.067 15.221 1.00 14.32 70 LEU B C 1
ATOM 2654 O O . LEU B 1 68 ? -96.409 45.767 16.345 1.00 11.82 70 LEU B O 1
ATOM 2670 N N . GLU B 1 69 ? -96.800 46.155 14.159 1.00 11.67 71 GLU B N 1
ATOM 2671 C CA . GLU B 1 69 ? -98.227 45.860 14.206 1.00 23.23 71 GLU B CA 1
ATOM 2672 C C . GLU B 1 69 ? -98.514 44.480 13.620 1.00 18.31 71 GLU B C 1
ATOM 2673 O O . GLU B 1 69 ? -98.063 44.172 12.517 1.00 16.99 71 GLU B O 1
ATOM 2685 N N . LYS B 1 70 ? -99.247 43.650 14.357 1.00 17.04 72 LYS B N 1
ATOM 2686 C CA . LYS B 1 70 ? -99.541 42.291 13.907 1.00 14.67 72 LYS B CA 1
ATOM 2687 C C . LYS B 1 70 ? -100.177 42.272 12.523 1.00 17.56 72 LYS B C 1
ATOM 2688 O O . LYS B 1 70 ? -101.090 43.045 12.234 1.00 16.63 72 LYS B O 1
ATOM 2707 N N . GLY B 1 71 ? -99.683 41.377 11.675 1.00 13.40 73 GLY B N 1
ATOM 2708 C CA . GLY B 1 71 ? -100.241 41.184 10.352 1.00 15.16 73 GLY B CA 1
ATOM 2709 C C . GLY B 1 71 ? -99.604 42.068 9.302 1.00 13.07 73 GLY B C 1
ATOM 2710 O O . GLY B 1 71 ? -99.660 41.755 8.114 1.00 13.13 73 GLY B O 1
ATOM 2714 N N . ASN B 1 72 ? -98.999 43.173 9.729 1.00 19.30 74 ASN B N 1
ATOM 2715 C CA . ASN B 1 72 ? -98.293 44.039 8.795 1.00 15.07 74 ASN B CA 1
ATOM 2716 C C . ASN B 1 72 ? -97.009 43.365 8.337 1.00 14.12 74 ASN B C 1
ATOM 2717 O O . ASN B 1 72 ? -96.491 42.471 9.007 1.00 10.72 74 ASN B O 1
ATOM 2728 N N . LYS B 1 73 ? -96.500 43.811 7.196 1.00 10.27 75 LYS B N 1
ATOM 2729 C CA . LYS B 1 73 ? -95.300 43.241 6.600 1.00 10.61 75 LYS B CA 1
ATOM 2730 C C . LYS B 1 73 ? -94.302 44.362 6.358 1.00 9.68 75 LYS B C 1
ATOM 2731 O O . LYS B 1 73 ? -94.652 45.397 5.788 1.00 9.41 75 LYS B O 1
ATOM 2750 N N . TYR B 1 74 ? -93.065 44.152 6.800 1.00 7.02 76 TYR B N 1
ATOM 2751 C CA . TYR B 1 74 ? -92.081 45.227 6.872 1.00 10.63 76 TYR B CA 1
ATOM 2752 C C . TYR B 1 74 ? -90.807 44.953 6.088 1.00 10.49 76 TYR B C 1
ATOM 2753 O O . TYR B 1 74 ? -90.356 43.812 5.978 1.00 5.67 76 TYR B O 1
ATOM 2771 N N . LEU B 1 75 ? -90.239 46.028 5.550 1.00 6.46 77 LEU B N 1
ATOM 2772 C CA . LEU B 1 75 ? -88.907 46.012 4.967 1.00 4.78 77 LEU B CA 1
ATOM 2773 C C . LEU B 1 75 ? -87.952 46.647 5.966 1.00 4.44 77 LEU B C 1
ATOM 2774 O O . LEU B 1 75 ? -88.352 47.528 6.723 1.00 4.24 77 LEU B O 1
ATOM 2790 N N . TYR B 1 76 ? -86.696 46.206 5.961 1.00 6.37 78 TYR B N 1
ATOM 2791 C CA . TYR B 1 76 ? -85.694 46.724 6.887 1.00 7.69 78 TYR B CA 1
ATOM 2792 C C . TYR B 1 76 ? -84.386 47.044 6.177 1.00 4.91 78 TYR B C 1
ATOM 2793 O O . TYR B 1 76 ? -84.014 46.385 5.207 1.00 5.89 78 TYR B O 1
ATOM 2811 N N . ARG B 1 77 ? -83.692 48.060 6.678 1.00 3.25 79 ARG B N 1
ATOM 2812 C CA . ARG B 1 77 ? -82.361 48.394 6.193 1.00 3.30 79 ARG B CA 1
ATOM 2813 C C . ARG B 1 77 ? -81.540 48.973 7.337 1.00 3.93 79 ARG B C 1
ATOM 2814 O O . ARG B 1 77 ? -82.094 49.501 8.302 1.00 3.77 79 ARG B O 1
ATOM 2835 N N . VAL B 1 78 ? -80.220 48.867 7.225 1.00 6.53 80 VAL B N 1
ATOM 2836 C CA . VAL B 1 78 ? -79.318 49.380 8.247 1.00 4.50 80 VAL B CA 1
ATOM 2837 C C . VAL B 1 78 ? -78.185 50.165 7.593 1.00 6.67 80 VAL B C 1
ATOM 2838 O O . VAL B 1 78 ? -77.712 49.807 6.514 1.00 3.92 80 VAL B O 1
ATOM 2851 N N . SER B 1 79 ? -77.771 51.245 8.253 1.00 6.22 81 SER B N 1
ATOM 2852 C CA . SER B 1 79 ? -76.696 52.102 7.760 1.00 5.49 81 SER B CA 1
ATOM 2853 C C . SER B 1 79 ? -75.590 52.234 8.801 1.00 6.30 81 SER B C 1
ATOM 2854 O O . SER B 1 79 ? -75.843 52.114 9.998 1.00 7.16 81 SER B O 1
ATOM 2862 N N . ALA B 1 80 ? -74.368 52.478 8.334 1.00 5.46 82 ALA B N 1
ATOM 2863 C CA . ALA B 1 80 ? -73.221 52.679 9.215 1.00 5.85 82 ALA B CA 1
ATOM 2864 C C . ALA B 1 80 ? -72.793 54.139 9.197 1.00 6.80 82 ALA B C 1
ATOM 2865 O O . ALA B 1 80 ? -72.803 54.778 8.145 1.00 7.13 82 ALA B O 1
ATOM 2872 N N . GLU B 1 81 ? -72.434 54.667 10.364 1.00 7.32 83 GLU B N 1
ATOM 2873 C CA . GLU B 1 81 ? -71.977 56.046 10.466 1.00 8.37 83 GLU B CA 1
ATOM 2874 C C . GLU B 1 81 ? -70.625 56.130 11.167 1.00 8.96 83 GLU B C 1
ATOM 2875 O O . GLU B 1 81 ? -70.419 55.512 12.210 1.00 8.77 83 GLU B O 1
ATOM 2887 N N . ASN B 1 82 ? -69.702 56.874 10.563 1.00 9.74 84 ASN B N 1
ATOM 2888 C CA . ASN B 1 82 ? -68.461 57.265 11.224 1.00 12.14 84 ASN B CA 1
ATOM 2889 C C . ASN B 1 82 ? -68.422 58.787 11.327 1.00 11.85 84 ASN B C 1
ATOM 2890 O O . ASN B 1 82 ? -69.424 59.447 11.061 1.00 12.05 84 ASN B O 1
ATOM 2901 N N . LYS B 1 83 ? -67.282 59.347 11.716 1.00 15.13 85 LYS B N 1
ATOM 2902 C CA . LYS B 1 83 ? -67.187 60.793 11.894 1.00 16.44 85 LYS B CA 1
ATOM 2903 C C . LYS B 1 83 ? -67.257 61.529 10.554 1.00 17.13 85 LYS B C 1
ATOM 2904 O O . LYS B 1 83 ? -67.583 62.715 10.506 1.00 19.70 85 LYS B O 1
ATOM 2923 N N . ALA B 1 84 ? -66.953 60.820 9.471 1.00 11.68 86 ALA B N 1
ATOM 2924 C CA . ALA B 1 84 ? -66.899 61.422 8.141 1.00 14.85 86 ALA B CA 1
ATOM 2925 C C . ALA B 1 84 ? -68.276 61.499 7.480 1.00 11.55 86 ALA B C 1
ATOM 2926 O O . ALA B 1 84 ? -68.510 62.357 6.629 1.00 19.75 86 ALA B O 1
ATOM 2933 N N . GLY B 1 85 ? -69.184 60.606 7.865 1.00 10.33 87 GLY B N 1
ATOM 2934 C CA . GLY B 1 85 ? -70.536 60.638 7.337 1.00 9.78 87 GLY B CA 1
ATOM 2935 C C . GLY B 1 85 ? -71.290 59.330 7.476 1.00 10.54 87 GLY B C 1
ATOM 2936 O O . GLY B 1 85 ? -70.898 58.450 8.242 1.00 8.73 87 GLY B O 1
ATOM 2940 N N . VAL B 1 86 ? -72.388 59.221 6.731 1.00 7.42 88 VAL B N 1
ATOM 2941 C CA . VAL B 1 86 ? -73.305 58.090 6.832 1.00 6.45 88 VAL B CA 1
ATOM 2942 C C . VAL B 1 86 ? -73.307 57.270 5.544 1.00 7.25 88 VAL B C 1
ATOM 2943 O O . VAL B 1 86 ? -73.434 57.821 4.450 1.00 7.46 88 VAL B O 1
ATOM 2956 N N . SER B 1 87 ? -73.153 55.957 5.672 1.00 6.17 89 SER B N 1
ATOM 2957 C CA . SER B 1 87 ? -73.164 55.082 4.506 1.00 6.61 89 SER B CA 1
ATOM 2958 C C . SER B 1 87 ? -74.530 55.098 3.837 1.00 6.47 89 SER B C 1
ATOM 2959 O O . SER B 1 87 ? -75.522 55.517 4.434 1.00 5.88 89 SER B O 1
ATOM 2967 N N . ASP B 1 88 ? -74.576 54.634 2.594 1.00 7.31 90 ASP B N 1
ATOM 2968 C CA . ASP B 1 88 ? -75.842 54.286 1.977 1.00 7.32 90 ASP B CA 1
ATOM 2969 C C . ASP B 1 88 ? -76.420 53.125 2.772 1.00 6.23 90 ASP B C 1
ATOM 2970 O O . ASP B 1 88 ? -75.672 52.376 3.399 1.00 5.91 90 ASP B O 1
ATOM 2979 N N . PRO B 1 89 ? -77.750 52.974 2.769 1.00 7.02 91 PRO B N 1
ATOM 2980 C CA . PRO B 1 89 ? -78.300 51.859 3.546 1.00 8.95 91 PRO B CA 1
ATOM 2981 C C . PRO B 1 89 ? -77.933 50.503 2.952 1.00 7.45 91 PRO B C 1
ATOM 2982 O O . PRO B 1 89 ? -77.603 50.403 1.770 1.00 6.73 91 PRO B O 1
ATOM 2993 N N . SER B 1 90 ? -77.982 49.472 3.787 1.00 4.90 92 SER B N 1
ATOM 2994 C CA . SER B 1 90 ? -77.761 48.101 3.347 1.00 5.54 92 SER B CA 1
ATOM 2995 C C . SER B 1 90 ? -78.794 47.666 2.316 1.00 6.14 92 SER B C 1
ATOM 2996 O O . SER B 1 90 ? -79.732 48.404 2.012 1.00 6.02 92 SER B O 1
ATOM 3004 N N . GLU B 1 91 ? -78.612 46.463 1.779 1.00 7.32 93 GLU B N 1
ATOM 3005 C CA . GLU B 1 91 ? -79.653 45.817 0.991 1.00 7.70 93 GLU B CA 1
ATOM 3006 C C . GLU B 1 91 ? -80.916 45.718 1.836 1.00 6.58 93 GLU B C 1
ATOM 3007 O O . GLU B 1 91 ? -80.839 45.601 3.058 1.00 5.60 93 GLU B O 1
ATOM 3019 N N . ILE B 1 92 ? -82.074 45.772 1.189 1.00 5.93 94 ILE B N 1
ATOM 3020 C CA . ILE B 1 92 ? -83.344 45.717 1.902 1.00 7.14 94 ILE B CA 1
ATOM 3021 C C . ILE B 1 92 ? -83.704 44.276 2.256 1.00 6.17 94 ILE B C 1
ATOM 3022 O O . ILE B 1 92 ? -83.734 43.404 1.386 1.00 6.36 94 ILE B O 1
ATOM 3038 N N . LEU B 1 93 ? -83.979 44.039 3.536 1.00 6.01 95 LEU B N 1
ATOM 3039 C CA . LEU B 1 93 ? -84.429 42.732 4.007 1.00 6.06 95 LEU B CA 1
ATOM 3040 C C . LEU B 1 93 ? -85.952 42.698 4.073 1.00 6.56 95 LEU B C 1
ATOM 3041 O O . LEU B 1 93 ? -86.574 43.641 4.562 1.00 6.73 95 LEU B O 1
ATOM 3057 N N . GLY B 1 94 ? -86.546 41.616 3.572 1.00 6.86 96 GLY B N 1
ATOM 3058 C CA . GLY B 1 94 ? -87.986 41.433 3.635 1.00 7.36 96 GLY B CA 1
ATOM 3059 C C . GLY B 1 94 ? -88.635 41.364 2.264 1.00 7.88 96 GLY B C 1
ATOM 3060 O O . GLY B 1 94 ? -87.944 41.197 1.259 1.00 7.87 96 GLY B O 1
ATOM 3064 N N . PRO B 1 95 ? -89.971 41.503 2.210 1.00 9.25 97 PRO B N 1
ATOM 3065 C CA . PRO B 1 95 ? -90.863 41.787 3.343 1.00 8.53 97 PRO B CA 1
ATOM 3066 C C . PRO B 1 95 ? -90.903 40.682 4.396 1.00 8.33 97 PRO B C 1
ATOM 3067 O O . PRO B 1 95 ? -90.869 39.500 4.055 1.00 9.31 97 PRO B O 1
ATOM 3078 N N . LEU B 1 96 ? -90.971 41.084 5.663 1.00 8.73 98 LEU B N 1
ATOM 3079 C CA . LEU B 1 96 ? -91.099 40.152 6.780 1.00 8.07 98 LEU B CA 1
ATOM 3080 C C . LEU B 1 96 ? -92.422 40.383 7.501 1.00 10.68 98 LEU B C 1
ATOM 3081 O O . LEU B 1 96 ? -92.720 41.501 7.926 1.00 9.04 98 LEU B O 1
ATOM 3097 N N . THR B 1 97 ? -93.207 39.320 7.645 1.00 9.36 99 THR B N 1
ATOM 3098 C CA . THR B 1 97 ? -94.525 39.421 8.261 1.00 9.37 99 THR B CA 1
ATOM 3099 C C . THR B 1 97 ? -94.406 39.493 9.777 1.00 9.20 99 THR B C 1
ATOM 3100 O O . THR B 1 97 ? -93.696 38.702 10.397 1.00 12.09 99 THR B O 1
ATOM 3111 N N . ALA B 1 98 ? -95.105 40.458 10.364 1.00 9.58 100 ALA B N 1
ATOM 3112 C CA . ALA B 1 98 ? -95.131 40.627 11.811 1.00 9.60 100 ALA B CA 1
ATOM 3113 C C . ALA B 1 98 ? -96.088 39.646 12.474 1.00 12.58 100 ALA B C 1
ATOM 3114 O O . ALA B 1 98 ? -97.242 39.981 12.748 1.00 12.54 100 ALA B O 1
ATOM 3121 N N . ASP B 1 99 ? -95.614 38.429 12.713 1.00 12.98 101 ASP B N 1
ATOM 3122 C CA . ASP B 1 99 ? -96.403 37.437 13.429 1.00 10.28 101 ASP B CA 1
ATOM 3123 C C . ASP B 1 99 ? -95.465 36.421 14.067 1.00 9.98 101 ASP B C 1
ATOM 3124 O O . ASP B 1 99 ? -94.282 36.372 13.729 1.00 9.50 101 ASP B O 1
ATOM 3133 N N . ASP B 1 100 ? -95.986 35.617 14.991 1.00 10.14 102 ASP B N 1
ATOM 3134 C CA . ASP B 1 100 ? -95.193 34.548 15.585 1.00 10.00 102 ASP B CA 1
ATOM 3135 C C . ASP B 1 100 ? -95.513 33.245 14.860 1.00 10.22 102 ASP B C 1
ATOM 3136 O O . ASP B 1 100 ? -96.605 32.698 15.008 1.00 10.72 102 ASP B O 1
ATOM 3145 N N . ALA B 1 101 ? -94.542 32.741 14.106 1.00 12.66 103 ALA B N 1
ATOM 3146 C CA . ALA B 1 101 ? -94.720 31.516 13.333 1.00 15.12 103 ALA B CA 1
ATOM 3147 C C . ALA B 1 101 ? -94.953 30.312 14.239 1.00 12.85 103 ALA B C 1
ATOM 3148 O O . ALA B 1 101 ? -95.675 29.379 13.885 1.00 11.20 103 ALA B O 1
ATOM 3155 N N . PHE B 1 102 ? -94.316 30.342 15.405 1.00 10.47 104 PHE B N 1
ATOM 3156 C CA . PHE B 1 102 ? -94.303 29.207 16.318 1.00 10.88 104 PHE B CA 1
ATOM 3157 C C . PHE B 1 102 ? -95.623 28.969 17.052 1.00 12.54 104 PHE B C 1
ATOM 3158 O O . PHE B 1 102 ? -95.769 27.959 17.739 1.00 11.90 104 PHE B O 1
ATOM 3175 N N . VAL B 1 103 ? -96.574 29.891 16.913 1.00 11.95 105 VAL B N 1
ATOM 3176 C CA . VAL B 1 103 ? -97.881 29.741 17.554 1.00 13.18 105 VAL B CA 1
ATOM 3177 C C . VAL B 1 103 ? -99.012 29.731 16.527 1.00 15.29 105 VAL B C 1
ATOM 3178 O O . VAL B 1 103 ? -100.062 29.134 16.760 1.00 15.25 105 VAL B O 1
ATOM 3191 N N . GLU B 1 104 ? -98.797 30.393 15.394 1.00 28.15 106 GLU B N 1
ATOM 3192 C CA . GLU B 1 104 ? -99.822 30.479 14.357 1.00 37.46 106 GLU B CA 1
ATOM 3193 C C . GLU B 1 104 ? -99.247 31.007 13.047 1.00 38.35 106 GLU B C 1
ATOM 3194 O O . GLU B 1 104 ? -98.053 31.282 12.941 1.00 37.52 106 GLU B O 1
#

GO terms:
  GO:0004713 protein tyrosine kinase activity (F, IDA)
  GO:0035995 detection of muscle stretch (P, IDA)
  GO:0030018 Z disc (C, IDA)
  GO:0005576 extracellular region (C, TAS)
  GO:0005829 cytosol (C, TAS)
  GO:0042802 identical protein binding (F, IPI)
  GO:0005515 protein binding (F, IPI)
  GO:0051015 actin filament binding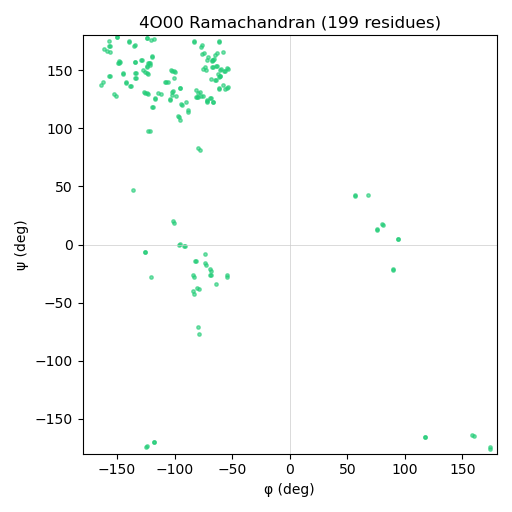 (F, IDA)
  GO:0097493 structural molecule activity conferring elasticity (F, IDA)
  GO:0004674 protein serine/threonine kinase activity (F, IDA)
  GO:0031674 I band (C, IDA)
  GO:0005509 calcium ion binding (F, IDA)
  GO:0000794 condensed nuclear chromosome (C, IDA)
  GO:0005865 striated muscle thin filament (C, IDA)
  GO:0031430 M band (C, IDA)
  GO:0042805 actinin binding (F, IDA)
  GO:0051592 response to calcium ion (P, IDA)
  GO:0007076 mitotic chromosome condensation (P, IEP)
  GO:0097493 structural molecule activity conferring elasticity (F, TAS)
  GO:0035995 detection of muscle stretch (P, TAS)

B-factor: mean 14.71, std 9.73, range [2.8, 72.2]